Protein AF-A0A850DNS6-F1 (afdb_monomer)

Structure (mmCIF, N/CA/C/O backbone):
data_AF-A0A850DNS6-F1
#
_entry.id   AF-A0A850DNS6-F1
#
loop_
_atom_site.group_PDB
_atom_site.id
_atom_site.type_symbol
_atom_site.label_atom_id
_atom_site.label_alt_id
_atom_site.label_comp_id
_atom_site.label_asym_id
_atom_site.label_entity_id
_atom_site.label_seq_id
_atom_site.pdbx_PDB_ins_code
_atom_site.Cartn_x
_atom_site.Cartn_y
_atom_site.Cartn_z
_atom_site.occupancy
_atom_site.B_iso_or_equiv
_atom_site.auth_seq_id
_atom_site.auth_comp_id
_atom_site.auth_asym_id
_atom_site.auth_atom_id
_atom_site.pdbx_PDB_model_num
ATOM 1 N N . MET A 1 1 ? -0.201 -16.904 26.779 1.00 66.50 1 MET A N 1
ATOM 2 C CA . MET A 1 1 ? -1.315 -16.983 25.806 1.00 66.50 1 MET A CA 1
ATOM 3 C C . MET A 1 1 ? -0.740 -16.806 24.409 1.00 66.50 1 MET A C 1
ATOM 5 O O . MET A 1 1 ? 0.208 -16.043 24.279 1.00 66.50 1 MET A O 1
ATOM 9 N N . SER A 1 2 ? -1.244 -17.514 23.397 1.00 89.25 2 SER A N 1
ATOM 10 C CA . SER A 1 2 ? -0.848 -17.298 21.998 1.00 89.25 2 SER A CA 1
ATOM 11 C C . SER A 1 2 ? -1.710 -16.207 21.355 1.00 89.25 2 SER A C 1
ATOM 13 O O . SER A 1 2 ? -2.898 -16.102 21.653 1.00 89.25 2 SER A O 1
ATOM 15 N N . LEU A 1 3 ? -1.106 -15.417 20.462 1.00 93.69 3 LEU A N 1
ATOM 16 C CA . LEU A 1 3 ? -1.797 -14.405 19.650 1.00 93.69 3 LEU A CA 1
ATOM 17 C C . LEU A 1 3 ? -2.673 -15.035 18.550 1.00 93.69 3 LEU A C 1
ATOM 19 O O . LEU A 1 3 ? -3.691 -14.477 18.154 1.00 93.69 3 LEU A O 1
ATOM 23 N N . SER A 1 4 ? -2.266 -16.202 18.044 1.00 94.75 4 SER A N 1
ATOM 24 C CA . SER A 1 4 ? -2.931 -16.870 16.922 1.00 94.75 4 SER A CA 1
ATOM 25 C C . SER A 1 4 ? -4.398 -17.194 17.226 1.00 94.75 4 SER A C 1
ATOM 27 O O . SER A 1 4 ? -4.712 -17.701 18.305 1.00 94.75 4 SER A O 1
ATOM 29 N N . GLY A 1 5 ? -5.281 -16.902 16.264 1.00 93.94 5 GLY A N 1
ATOM 30 C CA . GLY A 1 5 ? -6.720 -17.168 16.349 1.00 93.94 5 GLY A CA 1
ATOM 31 C C . GLY A 1 5 ? -7.492 -16.270 17.320 1.00 93.94 5 GLY A C 1
ATOM 32 O O . GLY A 1 5 ? -8.622 -16.597 17.660 1.00 93.94 5 GLY A O 1
ATOM 33 N N . LYS A 1 6 ? -6.897 -15.175 17.816 1.00 95.62 6 LYS A N 1
ATOM 34 C CA . LYS A 1 6 ? -7.565 -14.257 18.758 1.00 95.62 6 LYS A CA 1
ATOM 35 C C . LYS A 1 6 ? -8.302 -13.098 18.092 1.00 95.62 6 LYS A C 1
ATOM 37 O O . LYS A 1 6 ? -9.290 -12.629 18.646 1.00 95.62 6 LYS A O 1
ATOM 42 N N . ALA A 1 7 ? -7.868 -12.692 16.905 1.00 97.50 7 ALA A N 1
ATOM 43 C CA . ALA A 1 7 ? -8.506 -11.654 16.105 1.00 97.50 7 ALA A CA 1
ATOM 44 C C . ALA A 1 7 ? -8.873 -12.196 14.720 1.00 97.50 7 ALA A C 1
ATOM 46 O O . ALA A 1 7 ? -8.229 -13.126 14.224 1.00 97.50 7 ALA A O 1
ATOM 47 N N . ALA A 1 8 ? -9.880 -11.593 14.100 1.00 98.06 8 ALA A N 1
ATOM 48 C CA . ALA A 1 8 ? -10.327 -11.881 12.745 1.00 98.06 8 ALA A CA 1
ATOM 49 C C . ALA A 1 8 ? -10.486 -10.578 11.954 1.00 98.06 8 ALA A C 1
ATOM 51 O O . ALA A 1 8 ? -10.864 -9.553 12.520 1.00 98.06 8 ALA A O 1
ATOM 52 N N . ILE A 1 9 ? -10.211 -10.634 10.647 1.00 98.62 9 ILE A N 1
ATOM 53 C CA . ILE A 1 9 ? -10.653 -9.596 9.709 1.00 98.62 9 ILE A CA 1
ATOM 54 C C . ILE A 1 9 ? -12.144 -9.831 9.478 1.00 98.62 9 ILE A C 1
ATOM 56 O O . ILE A 1 9 ? -12.521 -10.919 9.044 1.00 98.62 9 ILE A O 1
ATOM 60 N N . VAL A 1 10 ? -12.967 -8.834 9.784 1.00 98.38 10 VAL A N 1
ATOM 61 C CA . VAL A 1 10 ? -14.433 -8.910 9.672 1.00 98.38 10 VAL A CA 1
ATOM 62 C C . VAL A 1 10 ? -15.007 -8.012 8.588 1.00 98.38 10 VAL A C 1
ATOM 64 O O . VAL A 1 10 ? -16.172 -8.168 8.254 1.00 98.38 10 VAL A O 1
ATOM 67 N N . GLY A 1 11 ? -14.196 -7.122 8.013 1.00 98.69 11 GLY A N 1
ATOM 68 C CA . GLY A 1 11 ? -14.604 -6.329 6.862 1.00 98.69 11 GLY A CA 1
ATOM 69 C C . GLY A 1 11 ? -13.424 -5.857 6.030 1.00 98.69 11 GLY A C 1
ATOM 70 O O . GLY A 1 11 ? -12.335 -5.594 6.555 1.00 98.69 11 GLY A O 1
ATOM 71 N N . ILE A 1 12 ? -13.642 -5.751 4.724 1.00 98.88 12 ILE A N 1
ATOM 72 C CA . ILE A 1 12 ? -12.688 -5.214 3.758 1.00 98.88 12 ILE A CA 1
ATOM 73 C C . ILE A 1 12 ? -13.310 -4.041 3.006 1.00 98.88 12 ILE A C 1
ATOM 75 O O . ILE A 1 12 ? -14.462 -4.074 2.588 1.00 98.88 12 ILE A O 1
ATOM 79 N N . GLY A 1 13 ? -12.530 -2.987 2.808 1.00 98.81 13 GLY A N 1
ATOM 80 C CA . GLY A 1 13 ? -12.979 -1.790 2.114 1.00 98.81 13 GLY A CA 1
ATOM 81 C C . GLY A 1 13 ? -11.916 -1.288 1.162 1.00 98.81 13 GLY A C 1
ATOM 82 O O . GLY A 1 13 ? -10.739 -1.232 1.506 1.00 98.81 13 GLY A O 1
ATOM 83 N N . ALA A 1 14 ? -12.324 -0.908 -0.042 1.00 98.75 14 ALA A N 1
ATOM 84 C CA . ALA A 1 14 ? -11.453 -0.244 -0.998 1.00 98.75 14 ALA A CA 1
ATOM 85 C C . ALA A 1 14 ? -12.217 0.849 -1.749 1.00 98.75 14 ALA A C 1
ATOM 87 O O . ALA A 1 14 ? -13.431 0.746 -1.944 1.00 98.75 14 ALA A O 1
ATOM 88 N N . THR A 1 15 ? -11.509 1.891 -2.174 1.00 98.69 15 THR A N 1
ATOM 89 C CA . THR A 1 15 ? -11.978 2.763 -3.259 1.00 98.69 15 THR A CA 1
ATOM 90 C C . THR A 1 15 ? -11.680 2.101 -4.603 1.00 98.69 15 THR A C 1
ATOM 92 O O . THR A 1 15 ? -11.035 1.052 -4.670 1.00 98.69 15 THR A O 1
ATOM 95 N N . GLU A 1 16 ? -12.085 2.725 -5.705 1.00 98.00 16 GLU A N 1
ATOM 96 C CA . GLU A 1 16 ? -11.540 2.344 -7.000 1.00 98.00 16 GLU A CA 1
ATOM 97 C C . GLU A 1 16 ? -10.032 2.635 -7.073 1.00 98.00 16 GLU A C 1
ATOM 99 O O . GLU A 1 16 ? -9.540 3.595 -6.470 1.00 98.00 16 GLU A O 1
ATOM 104 N N . PHE A 1 17 ? -9.308 1.816 -7.838 1.00 98.12 17 PHE A N 1
ATOM 105 C CA . PHE A 1 17 ? -7.898 2.036 -8.151 1.00 98.12 17 PHE A CA 1
ATOM 106 C C . PHE A 1 17 ? -7.784 2.777 -9.479 1.00 98.12 17 PHE A C 1
ATOM 108 O O . PHE A 1 17 ? -8.094 2.239 -10.545 1.00 98.12 17 PHE A O 1
ATOM 115 N N . SER A 1 18 ? -7.356 4.033 -9.411 1.00 97.25 18 SER A N 1
ATOM 116 C CA . SER A 1 18 ? -7.390 4.961 -10.538 1.00 97.25 18 SER A CA 1
ATOM 117 C C . SER A 1 18 ? -6.013 5.558 -10.842 1.00 97.25 18 SER A C 1
ATOM 119 O O . SER A 1 18 ? -5.034 5.329 -10.133 1.00 97.25 18 SER A O 1
ATOM 121 N N . LYS A 1 19 ? -5.928 6.311 -11.944 1.00 96.88 19 LYS A N 1
ATOM 122 C CA . LYS A 1 19 ? -4.752 7.133 -12.284 1.00 96.88 19 LYS A CA 1
ATOM 123 C C . LYS A 1 19 ? -4.860 8.573 -11.781 1.00 96.88 19 LYS A C 1
ATOM 125 O O . LYS A 1 19 ? -3.859 9.282 -11.800 1.00 96.88 19 LYS A O 1
ATOM 130 N N . ASP A 1 20 ? -6.077 8.989 -11.463 1.00 97.62 20 ASP A N 1
ATOM 131 C CA . ASP A 1 20 ? -6.436 10.303 -10.953 1.00 97.62 20 ASP A CA 1
ATOM 132 C C . ASP A 1 20 ? -7.774 10.142 -10.235 1.00 97.62 20 ASP A C 1
ATOM 134 O O . ASP A 1 20 ? -8.809 9.936 -10.876 1.00 97.62 20 ASP A O 1
ATOM 138 N N . SER A 1 21 ? -7.738 10.147 -8.905 1.00 97.62 21 SER A N 1
ATOM 139 C CA . SER A 1 21 ? -8.941 9.932 -8.101 1.00 97.62 21 SER A CA 1
ATOM 140 C C . SER A 1 21 ? -9.866 11.149 -8.044 1.00 97.62 21 SER A C 1
ATOM 142 O O . SER A 1 21 ? -10.994 11.018 -7.557 1.00 97.62 21 SER A O 1
ATOM 144 N N . GLY A 1 22 ? -9.385 12.338 -8.440 1.00 98.00 22 GLY A N 1
ATOM 145 C CA . GLY A 1 22 ? -10.089 13.614 -8.285 1.00 98.00 22 GLY A CA 1
ATOM 146 C C . GLY A 1 22 ? -10.455 13.980 -6.837 1.00 98.00 22 GLY A C 1
ATOM 147 O O . GLY A 1 22 ? -11.257 14.890 -6.614 1.00 98.00 22 GLY A O 1
ATOM 148 N N . ARG A 1 23 ? -9.924 13.260 -5.840 1.00 97.62 23 ARG A N 1
ATOM 149 C CA . ARG A 1 23 ? -10.269 13.383 -4.415 1.00 97.62 23 ARG A CA 1
ATOM 150 C C . ARG A 1 23 ? -9.006 13.550 -3.577 1.00 97.62 23 ARG A C 1
ATOM 152 O O . ARG A 1 23 ? -7.912 13.180 -3.990 1.00 97.62 23 ARG A O 1
ATOM 159 N N . SER A 1 24 ? -9.154 14.112 -2.380 1.00 98.31 24 SER A N 1
ATOM 160 C CA . SER A 1 24 ? -8.053 14.158 -1.416 1.00 98.31 24 SER A CA 1
ATOM 161 C C . SER A 1 24 ? -7.740 12.762 -0.872 1.00 98.31 24 SER A C 1
ATOM 163 O O . SER A 1 24 ? -8.627 11.913 -0.769 1.00 98.31 24 SER A O 1
ATOM 165 N N . GLU A 1 25 ? -6.494 12.548 -0.447 1.00 98.56 25 GLU A N 1
ATOM 166 C CA . GLU A 1 25 ? -6.071 11.293 0.191 1.00 98.56 25 GLU A CA 1
ATOM 167 C C . GLU A 1 25 ? -6.905 10.993 1.450 1.00 98.56 25 GLU A C 1
ATOM 169 O O . GLU A 1 25 ? -7.298 9.848 1.663 1.00 98.56 25 GLU A O 1
ATOM 174 N N . LEU A 1 26 ? -7.290 12.027 2.214 1.00 98.75 26 LEU A N 1
ATOM 175 C CA . LEU A 1 26 ? -8.126 11.867 3.411 1.00 98.75 26 LEU A CA 1
ATOM 176 C C . LEU A 1 26 ? -9.520 11.358 3.057 1.00 98.75 26 LEU A C 1
ATOM 178 O O . LEU A 1 26 ? -10.068 10.510 3.759 1.00 98.75 26 LEU A O 1
ATOM 182 N N . ARG A 1 27 ? -10.085 11.846 1.950 1.00 98.56 27 ARG A N 1
ATOM 183 C CA . ARG A 1 27 ? -11.380 11.374 1.469 1.00 98.56 27 ARG A CA 1
ATOM 184 C C . ARG A 1 27 ? -11.295 9.917 1.016 1.00 98.56 27 ARG A C 1
ATOM 186 O O . ARG A 1 27 ? -12.187 9.146 1.347 1.00 98.56 27 ARG A O 1
ATOM 193 N N . LEU A 1 28 ? -10.221 9.527 0.329 1.00 98.88 28 LEU A N 1
ATOM 194 C CA . LEU A 1 28 ? -9.986 8.126 -0.038 1.00 98.88 28 LEU A CA 1
ATOM 195 C C . LEU A 1 28 ? -9.851 7.224 1.197 1.00 98.88 28 LEU A C 1
ATOM 197 O O . LEU A 1 28 ? -10.446 6.149 1.230 1.00 98.88 28 LEU A O 1
ATOM 201 N N . ALA A 1 29 ? -9.119 7.669 2.224 1.00 98.88 29 ALA A N 1
ATOM 202 C CA . ALA A 1 29 ? -8.992 6.944 3.488 1.00 98.88 29 ALA A CA 1
ATOM 203 C C . ALA A 1 29 ? -10.355 6.765 4.168 1.00 98.88 29 ALA A C 1
ATOM 205 O O . ALA A 1 29 ? -10.727 5.647 4.514 1.00 98.88 29 ALA A O 1
ATOM 206 N N . ALA A 1 30 ? -11.120 7.850 4.317 1.00 98.81 30 ALA A N 1
ATOM 207 C CA . ALA A 1 30 ? -12.433 7.817 4.949 1.00 98.81 30 ALA A CA 1
ATOM 208 C C . ALA A 1 30 ? -13.425 6.923 4.183 1.00 98.81 30 ALA A C 1
ATOM 210 O O . ALA A 1 30 ? -14.157 6.151 4.798 1.00 98.81 30 ALA A O 1
ATOM 211 N N . GLU A 1 31 ? -13.432 6.977 2.848 1.00 98.88 31 GLU A N 1
ATOM 212 C CA . GLU A 1 31 ? -14.274 6.111 2.014 1.00 98.88 31 GLU A CA 1
ATOM 213 C C . GLU A 1 31 ? -13.896 4.633 2.165 1.00 98.88 31 GLU A C 1
ATOM 215 O O . GLU A 1 31 ? -14.778 3.810 2.397 1.00 98.88 31 GLU A O 1
ATOM 220 N N . ALA A 1 32 ? -12.602 4.298 2.115 1.00 98.88 32 A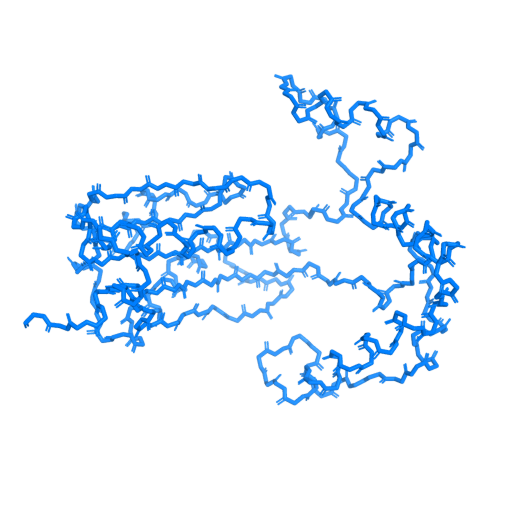LA A N 1
ATOM 221 C CA . ALA A 1 32 ? -12.143 2.923 2.294 1.00 98.88 32 ALA A CA 1
ATOM 222 C C . ALA A 1 32 ? -12.476 2.379 3.692 1.00 98.88 32 ALA A C 1
ATOM 224 O O . ALA A 1 32 ? -12.990 1.268 3.802 1.00 98.88 32 ALA A O 1
ATOM 225 N N . VAL A 1 33 ? -12.236 3.163 4.751 1.00 98.94 33 VAL A N 1
ATOM 226 C CA . VAL A 1 33 ? -12.597 2.779 6.125 1.00 98.94 33 VAL A CA 1
ATOM 227 C C . VAL A 1 33 ? -14.102 2.574 6.243 1.00 98.94 33 VAL A C 1
ATOM 229 O O . VAL A 1 33 ? -14.521 1.546 6.761 1.00 98.94 33 VAL A O 1
ATOM 232 N N . ARG A 1 34 ? -14.924 3.487 5.712 1.00 98.81 34 ARG A N 1
ATOM 233 C CA . ARG A 1 34 ? -16.382 3.321 5.721 1.00 98.81 34 ARG A CA 1
ATOM 234 C 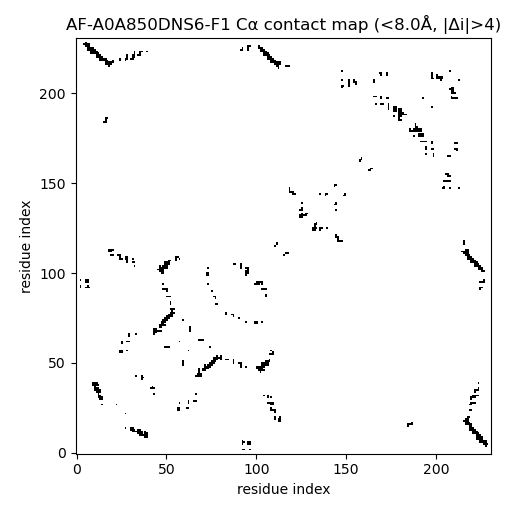C . ARG A 1 34 ? -16.815 2.046 4.995 1.00 98.81 34 ARG A C 1
ATOM 236 O O . ARG A 1 34 ? -17.603 1.305 5.558 1.00 98.81 34 ARG A O 1
ATOM 243 N N . HIS A 1 35 ? -16.260 1.745 3.819 1.00 98.88 35 HIS A N 1
ATOM 244 C CA . HIS A 1 35 ? -16.574 0.500 3.107 1.00 98.88 35 HIS A CA 1
ATOM 245 C C . HIS A 1 35 ? -16.206 -0.749 3.923 1.00 98.88 35 HIS A C 1
ATOM 247 O O . HIS A 1 35 ? -16.962 -1.712 3.916 1.00 98.88 35 HIS A O 1
ATOM 253 N N . ALA A 1 36 ? -15.085 -0.730 4.656 1.00 98.94 36 ALA A N 1
ATOM 254 C CA . ALA A 1 36 ? -14.702 -1.844 5.524 1.00 98.94 36 ALA A CA 1
ATOM 255 C C . ALA A 1 36 ? -15.657 -2.012 6.717 1.00 98.94 36 ALA A C 1
ATOM 257 O O . ALA A 1 36 ? -15.914 -3.136 7.138 1.00 98.94 36 ALA A O 1
ATOM 258 N N . LEU A 1 37 ? -16.187 -0.911 7.258 1.00 98.75 37 LEU A N 1
ATOM 259 C CA . LEU A 1 37 ? -17.203 -0.953 8.312 1.00 98.75 37 LEU A CA 1
ATOM 260 C C . LEU A 1 37 ? -18.547 -1.450 7.774 1.00 98.75 37 LEU A C 1
ATOM 262 O O . LEU A 1 37 ? -19.152 -2.318 8.395 1.00 98.75 37 LEU A O 1
ATOM 266 N N . ASP A 1 38 ? -18.966 -0.967 6.603 1.00 98.75 38 ASP A N 1
ATOM 267 C CA . ASP A 1 38 ? -20.196 -1.403 5.936 1.00 98.75 38 ASP A CA 1
ATOM 268 C C . ASP A 1 38 ? -20.156 -2.916 5.633 1.00 98.75 38 ASP A C 1
ATOM 270 O O . ASP A 1 38 ? -21.132 -3.618 5.893 1.00 98.75 38 ASP A O 1
ATOM 274 N N . ASP A 1 39 ? -19.018 -3.434 5.153 1.00 98.81 39 ASP A N 1
ATOM 275 C CA . ASP A 1 39 ? -18.793 -4.870 4.905 1.00 98.81 39 ASP A CA 1
ATOM 276 C C . ASP A 1 39 ? -18.849 -5.705 6.199 1.00 98.81 39 ASP A C 1
ATOM 278 O O . ASP A 1 39 ? -19.377 -6.816 6.207 1.00 98.81 39 ASP A O 1
ATOM 282 N N . ALA A 1 40 ? -18.383 -5.138 7.317 1.00 98.00 40 ALA A N 1
ATOM 283 C CA . ALA A 1 40 ? -18.449 -5.763 8.638 1.00 98.00 40 ALA A CA 1
ATOM 284 C C . ALA A 1 40 ? -19.814 -5.615 9.340 1.00 98.00 40 ALA A C 1
ATOM 286 O O . ALA A 1 40 ? -20.018 -6.208 10.400 1.00 98.00 40 ALA A O 1
ATOM 287 N N . GLY A 1 41 ? -20.736 -4.805 8.804 1.00 98.12 41 GLY A N 1
ATOM 288 C CA . GLY A 1 41 ? -21.972 -4.427 9.496 1.00 98.12 41 GLY A CA 1
ATOM 289 C C . GLY A 1 41 ? -21.741 -3.582 10.758 1.00 98.12 41 GLY A C 1
ATOM 290 O O . GLY A 1 41 ? -22.558 -3.623 11.678 1.00 98.12 41 GLY A O 1
ATOM 291 N N . LEU A 1 42 ? -20.628 -2.845 10.813 1.00 98.38 42 LEU A N 1
ATOM 292 C CA . LEU A 1 42 ? -20.229 -1.973 11.918 1.00 98.38 42 LEU A CA 1
ATOM 293 C C . LEU A 1 42 ? -20.445 -0.499 11.566 1.00 98.38 42 LEU A C 1
ATOM 295 O O . LEU A 1 42 ? -20.628 -0.114 10.412 1.00 98.38 42 LEU A O 1
ATOM 299 N N . THR A 1 43 ? -20.384 0.354 12.578 1.00 98.50 43 THR A N 1
ATOM 300 C CA . THR A 1 43 ? -20.477 1.807 12.452 1.00 98.50 43 THR A CA 1
ATOM 301 C C . THR A 1 43 ? -19.183 2.476 12.923 1.00 98.50 43 THR A C 1
ATOM 303 O O . THR A 1 43 ? -18.406 1.881 13.670 1.00 98.50 43 THR A O 1
ATOM 306 N N . PRO A 1 44 ? -18.931 3.750 12.562 1.00 98.56 44 PRO A N 1
ATOM 307 C CA . PRO A 1 44 ? -17.787 4.487 13.100 1.00 98.56 44 PRO A CA 1
ATOM 308 C C . PRO A 1 44 ? -17.766 4.585 14.633 1.00 98.56 44 PRO A C 1
ATOM 310 O O . PRO A 1 44 ? -16.702 4.788 15.207 1.00 98.56 44 PRO A O 1
ATOM 313 N N . ALA A 1 45 ? -18.918 4.448 15.299 1.00 98.50 45 ALA A N 1
ATOM 314 C CA . ALA A 1 45 ? -19.001 4.469 16.757 1.00 98.50 45 ALA A CA 1
ATOM 315 C C . ALA A 1 45 ? -18.437 3.200 17.414 1.00 98.50 45 ALA A C 1
ATOM 317 O O . ALA A 1 45 ? -18.086 3.249 18.589 1.00 98.50 45 ALA A O 1
ATOM 318 N N . ASP A 1 46 ? -18.341 2.097 16.667 1.00 98.44 46 ASP A N 1
ATOM 319 C CA . ASP A 1 46 ? -17.791 0.833 17.161 1.00 98.44 46 ASP A CA 1
ATOM 320 C C . ASP A 1 46 ? -16.257 0.829 17.142 1.00 98.44 46 ASP A C 1
ATOM 322 O O . ASP A 1 46 ? -15.638 0.075 17.883 1.00 98.44 46 ASP A O 1
ATOM 326 N N . VAL A 1 47 ? -15.636 1.670 16.306 1.00 98.81 47 VAL A N 1
ATOM 327 C CA . VAL A 1 47 ? -14.179 1.728 16.135 1.00 98.81 47 VAL A CA 1
ATOM 328 C C . VAL A 1 47 ? -13.523 2.408 17.329 1.00 98.81 47 VAL A C 1
ATOM 330 O O . VAL A 1 47 ? -13.814 3.561 17.630 1.00 98.81 47 VAL A O 1
ATOM 333 N N . ASP A 1 48 ? -12.555 1.733 17.938 1.00 98.75 48 ASP A N 1
ATOM 334 C CA . ASP A 1 48 ? -11.730 2.277 19.017 1.00 98.75 48 ASP A CA 1
ATOM 335 C C . ASP A 1 48 ? -10.222 2.087 18.776 1.00 98.75 48 ASP A C 1
ATOM 337 O O . ASP A 1 48 ? -9.398 2.436 19.629 1.00 98.75 48 ASP A O 1
ATOM 341 N N . GLY A 1 49 ? -9.828 1.613 17.589 1.00 98.88 49 GLY A N 1
ATOM 342 C CA . GLY A 1 49 ? -8.434 1.569 17.168 1.00 98.88 49 GLY A CA 1
ATOM 343 C C . GLY A 1 49 ? -8.194 1.876 15.690 1.00 98.88 49 GLY A C 1
ATOM 344 O O . GLY A 1 49 ? -8.952 1.455 14.819 1.00 98.88 49 GLY A O 1
ATOM 345 N N . LEU A 1 50 ? -7.086 2.559 15.386 1.00 98.94 50 LEU A N 1
ATOM 346 C CA . LEU A 1 50 ? -6.642 2.839 14.015 1.00 98.94 50 LEU A CA 1
ATOM 347 C C . LEU A 1 50 ? -5.163 2.498 13.806 1.00 98.94 50 LEU A C 1
ATOM 349 O O . LEU A 1 50 ? -4.311 2.840 14.620 1.00 98.94 50 LEU A O 1
ATOM 353 N N . VAL A 1 51 ? -4.829 1.854 12.691 1.00 98.81 51 VAL A N 1
ATOM 354 C CA . VAL A 1 51 ? -3.438 1.535 12.338 1.00 98.81 51 VAL A CA 1
ATOM 355 C C . VAL A 1 51 ? -3.149 1.950 10.909 1.00 98.81 51 VAL A C 1
ATOM 357 O O . VAL A 1 51 ? -3.917 1.653 9.997 1.00 98.81 51 VAL A O 1
ATOM 360 N N . THR A 1 52 ? -2.015 2.605 10.687 1.00 98.81 52 THR A N 1
ATOM 361 C CA . THR A 1 52 ? -1.596 2.973 9.332 1.00 98.81 52 THR A CA 1
ATOM 362 C C . THR A 1 52 ? -0.074 2.946 9.167 1.00 98.81 52 THR A C 1
ATOM 364 O O . THR A 1 52 ? 0.663 2.356 9.958 1.00 98.81 52 THR A O 1
ATOM 367 N N . PHE A 1 53 ? 0.419 3.520 8.079 1.00 98.44 53 PHE A N 1
ATOM 368 C CA . PHE A 1 53 ? 1.815 3.523 7.679 1.00 98.44 53 PHE A CA 1
ATOM 369 C C . PHE A 1 53 ? 2.438 4.852 8.105 1.00 98.44 53 PHE A C 1
ATOM 371 O O . PHE A 1 53 ? 1.782 5.890 8.072 1.00 98.44 53 PHE A O 1
ATOM 378 N N . THR A 1 54 ? 3.728 4.879 8.440 1.00 96.31 54 THR A N 1
ATOM 379 C CA . THR A 1 54 ? 4.430 6.158 8.693 1.00 96.31 54 THR A CA 1
ATOM 380 C C . THR A 1 54 ? 4.451 7.071 7.464 1.00 96.31 54 THR A C 1
ATOM 382 O O . THR A 1 54 ? 4.540 8.285 7.6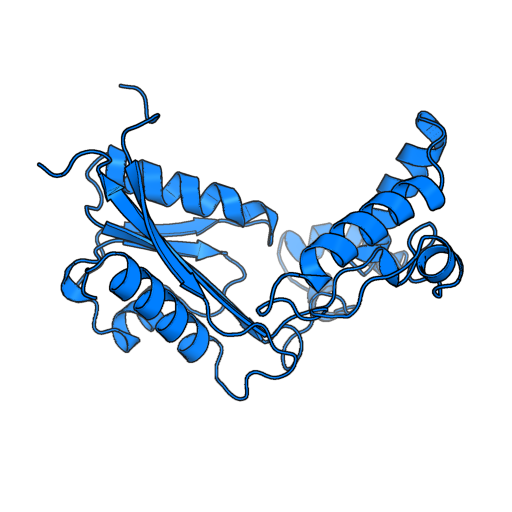14 1.00 96.31 54 THR A O 1
ATOM 385 N N . MET A 1 55 ? 4.357 6.488 6.263 1.00 93.69 55 MET A N 1
ATOM 386 C CA . MET A 1 55 ? 4.276 7.192 4.979 1.00 93.69 55 MET A CA 1
ATOM 387 C C . MET A 1 55 ? 2.841 7.569 4.572 1.00 93.69 55 MET A C 1
ATOM 389 O O . MET A 1 55 ? 2.649 8.110 3.484 1.00 93.69 55 MET A O 1
ATOM 393 N N . ASP A 1 56 ? 1.832 7.262 5.393 1.00 96.94 56 ASP A N 1
ATOM 394 C CA . ASP A 1 56 ? 0.470 7.746 5.173 1.00 96.94 56 ASP A CA 1
ATOM 395 C C . ASP A 1 56 ? 0.345 9.202 5.652 1.00 96.94 56 ASP A C 1
ATOM 397 O O . ASP A 1 56 ? 0.811 9.570 6.734 1.00 96.94 56 ASP A O 1
ATOM 401 N N . THR A 1 57 ? -0.258 10.048 4.822 1.00 96.19 57 THR A N 1
ATOM 402 C CA . THR A 1 57 ? -0.494 11.477 5.086 1.00 96.19 57 THR A CA 1
ATOM 403 C C . THR A 1 57 ? -1.795 11.714 5.862 1.00 96.19 57 THR A C 1
ATOM 405 O O . THR A 1 57 ? -2.034 12.816 6.360 1.00 96.19 57 THR A O 1
ATOM 408 N N . ASN A 1 58 ? -2.623 10.681 6.014 1.00 97.94 58 ASN A N 1
ATOM 409 C CA . ASN A 1 58 ? -3.919 10.715 6.672 1.00 97.94 58 ASN A CA 1
ATOM 410 C C . ASN A 1 58 ? -3.753 10.219 8.103 1.00 97.94 58 ASN A C 1
ATOM 412 O O . ASN A 1 58 ? -3.871 9.030 8.394 1.00 97.94 58 ASN A O 1
ATOM 416 N N . ALA A 1 59 ? -3.452 11.144 9.011 1.00 98.19 59 ALA A N 1
ATOM 417 C CA . ALA A 1 59 ? -3.315 10.815 10.423 1.00 98.19 59 ALA A CA 1
ATOM 418 C C . ALA A 1 59 ? -4.599 10.191 10.996 1.00 98.19 59 ALA A C 1
ATOM 420 O O . ALA A 1 59 ? -5.706 10.571 10.617 1.00 98.19 59 ALA A O 1
ATOM 421 N N . GLU A 1 60 ? -4.445 9.307 11.978 1.00 98.69 60 GLU A N 1
ATOM 422 C CA . GLU A 1 60 ? -5.528 8.575 12.639 1.00 98.69 60 GLU A CA 1
ATOM 423 C C . GLU A 1 60 ? -6.588 9.545 13.170 1.00 98.69 60 GLU A C 1
ATOM 425 O O . GLU A 1 60 ? -7.777 9.368 12.933 1.00 98.69 60 GLU A O 1
ATOM 430 N N . ILE A 1 61 ? -6.156 10.648 13.792 1.00 98.31 61 ILE A N 1
ATOM 431 C CA . ILE A 1 61 ? -7.059 11.689 14.300 1.00 98.31 61 ILE A CA 1
ATOM 432 C C . ILE A 1 61 ? -7.837 12.421 13.194 1.00 98.31 61 ILE A C 1
ATOM 434 O O . ILE A 1 61 ? -8.948 12.893 13.436 1.00 98.31 61 ILE A O 1
ATOM 438 N N . ALA A 1 62 ? -7.276 12.541 11.987 1.00 98.62 62 ALA A N 1
ATOM 439 C CA . ALA A 1 62 ? -7.956 13.166 10.857 1.00 98.62 62 ALA A CA 1
ATOM 440 C C . ALA A 1 62 ? -9.037 12.234 10.297 1.00 98.62 62 ALA A C 1
ATOM 442 O O . ALA A 1 62 ? -10.166 12.674 10.093 1.00 98.62 62 ALA A O 1
ATOM 443 N N . VAL A 1 63 ? -8.717 10.945 10.136 1.00 98.81 63 VAL A N 1
ATOM 444 C CA . VAL A 1 63 ? -9.680 9.913 9.720 1.00 98.81 63 VAL A CA 1
ATOM 445 C C . VAL A 1 63 ? -10.796 9.763 10.756 1.00 98.81 63 VAL A C 1
ATOM 447 O O . VAL A 1 63 ? -11.972 9.779 10.398 1.00 98.81 63 VAL A O 1
ATOM 450 N N . ALA A 1 64 ? -10.447 9.708 12.044 1.00 98.75 64 ALA A N 1
ATOM 451 C CA . ALA A 1 64 ? -11.411 9.641 13.137 1.00 98.75 64 ALA A CA 1
ATOM 452 C C . ALA A 1 64 ? -12.371 10.834 13.139 1.00 98.75 64 ALA A C 1
ATOM 454 O O . ALA A 1 64 ? -13.583 10.653 13.234 1.00 98.75 64 ALA A O 1
ATOM 455 N N . ARG A 1 65 ? -11.853 12.055 12.960 1.00 98.50 65 ARG A N 1
ATOM 456 C CA . ARG A 1 65 ? -12.682 13.265 12.881 1.00 98.50 65 ARG A CA 1
ATOM 457 C C . ARG A 1 65 ? -13.616 13.254 11.675 1.00 98.50 65 ARG A C 1
ATOM 459 O O . ARG A 1 65 ? -14.781 13.612 11.825 1.00 98.50 65 ARG A O 1
ATOM 466 N N . GLU A 1 66 ? -13.114 12.855 10.509 1.00 98.56 66 GLU A N 1
ATOM 467 C CA . GLU A 1 66 ? -13.896 12.810 9.270 1.00 98.56 66 GLU A CA 1
ATOM 468 C C . GLU A 1 66 ? -15.065 11.818 9.377 1.00 98.56 66 GLU A C 1
ATOM 470 O O . GLU A 1 66 ? -16.188 12.124 8.982 1.00 98.56 66 GLU A O 1
ATOM 475 N N . LEU A 1 67 ? -14.825 10.654 9.988 1.00 98.50 67 LEU A N 1
ATOM 476 C CA . LEU A 1 67 ? -15.826 9.597 10.163 1.00 98.50 67 LEU A CA 1
ATOM 477 C C . LEU A 1 67 ? -16.663 9.729 11.437 1.00 98.50 67 LEU A C 1
ATOM 479 O O . LEU A 1 67 ? -17.612 8.969 11.619 1.00 98.50 67 LEU A O 1
ATOM 483 N N . ARG A 1 68 ? -16.343 10.702 12.298 1.00 98.44 68 ARG A N 1
ATOM 484 C CA . ARG A 1 68 ? -16.954 10.895 13.623 1.00 98.44 68 ARG A CA 1
ATOM 485 C C . ARG A 1 68 ? -16.779 9.683 14.546 1.00 98.44 68 ARG A C 1
ATOM 487 O O . ARG A 1 68 ? -17.679 9.364 15.319 1.00 98.44 68 ARG A O 1
ATOM 494 N N . ILE A 1 69 ? -15.615 9.040 14.475 1.00 98.69 69 ILE A N 1
ATOM 495 C CA . ILE A 1 69 ? -15.186 8.054 15.471 1.00 98.69 69 ILE A CA 1
ATOM 496 C C . ILE A 1 69 ? -15.031 8.799 16.811 1.00 98.69 69 ILE A C 1
ATOM 498 O O . ILE A 1 69 ? -14.310 9.803 16.850 1.00 98.69 69 ILE A O 1
ATOM 502 N N . PRO A 1 70 ? -15.730 8.383 17.882 1.00 97.62 70 PRO A N 1
ATOM 503 C CA . PRO A 1 70 ? -15.847 9.177 19.104 1.00 97.62 70 PRO A CA 1
ATOM 504 C C . PRO A 1 70 ? -14.539 9.246 19.900 1.00 97.62 70 PRO A C 1
ATOM 506 O O . PRO A 1 70 ? -14.172 10.317 20.383 1.00 97.62 70 PRO A O 1
ATOM 509 N N . GLU A 1 71 ? -13.834 8.122 20.025 1.00 97.38 71 GLU A N 1
ATOM 510 C CA . GLU A 1 71 ? -12.614 7.989 20.819 1.00 97.38 71 GLU A CA 1
ATOM 511 C C . GLU A 1 71 ? -11.742 6.853 20.268 1.00 97.38 71 GLU A C 1
ATOM 513 O O . GLU A 1 71 ? -12.256 5.861 19.762 1.00 97.38 71 GLU A O 1
ATOM 518 N N . LEU A 1 72 ? -10.417 6.991 20.379 1.00 98.56 72 LEU A N 1
ATOM 519 C CA . LEU A 1 72 ? -9.461 5.930 20.057 1.00 98.56 72 LEU A CA 1
ATOM 520 C C . LEU A 1 72 ? -8.730 5.496 21.328 1.00 98.56 72 LEU A C 1
ATOM 522 O O . LEU A 1 72 ? -8.057 6.308 21.963 1.00 98.56 72 LEU A O 1
ATOM 526 N N . LYS A 1 73 ? -8.794 4.203 21.645 1.00 98.56 73 LYS A N 1
ATOM 527 C CA . LYS A 1 73 ? -7.968 3.546 22.668 1.00 98.56 73 LYS A CA 1
ATOM 528 C C . LYS A 1 73 ? -6.620 3.089 22.103 1.00 98.56 73 LYS A C 1
ATOM 530 O O . LYS A 1 73 ? -5.643 2.987 22.843 1.00 98.56 73 LYS A O 1
ATOM 535 N N . PHE A 1 74 ? -6.548 2.838 20.791 1.00 98.81 74 PHE A N 1
ATOM 536 C CA . PHE A 1 74 ? -5.329 2.406 20.107 1.00 98.81 74 PHE A CA 1
ATOM 537 C C . PHE A 1 74 ? -5.055 3.206 18.832 1.00 98.81 74 PHE A C 1
ATOM 539 O O . PHE A 1 74 ? -5.922 3.386 17.981 1.00 98.81 74 PHE A O 1
ATOM 546 N N . PHE A 1 75 ? -3.812 3.643 18.656 1.00 98.69 75 PHE A N 1
ATOM 547 C CA . PHE A 1 75 ? -3.333 4.170 17.384 1.00 98.69 75 PHE A CA 1
ATOM 548 C C . PHE A 1 75 ? -1.850 3.865 17.207 1.00 98.69 75 PHE A C 1
ATOM 550 O O . PHE A 1 75 ? -1.057 4.031 18.135 1.00 98.69 75 PHE A O 1
ATOM 557 N N . SER A 1 76 ? -1.460 3.384 16.028 1.00 98.50 76 SER A N 1
ATOM 558 C CA . SER A 1 76 ? -0.059 3.061 15.748 1.00 98.50 76 SER A CA 1
ATOM 559 C C . SER A 1 76 ? 0.288 3.188 14.270 1.00 98.50 76 SER A C 1
ATOM 561 O O . SER A 1 76 ? -0.566 3.070 13.388 1.00 98.50 76 SER A O 1
ATOM 563 N N . ARG A 1 77 ? 1.583 3.395 14.000 1.00 98.50 77 ARG A N 1
ATOM 564 C CA . ARG A 1 77 ? 2.125 3.416 12.641 1.00 98.50 77 ARG A CA 1
ATOM 565 C C . ARG A 1 77 ? 3.331 2.523 12.492 1.00 98.50 77 ARG A C 1
ATOM 567 O O . ARG A 1 77 ? 4.182 2.477 13.377 1.00 98.50 77 ARG A O 1
ATOM 574 N N . ILE A 1 78 ? 3.430 1.877 11.333 1.00 97.69 78 ILE A N 1
ATOM 575 C CA . ILE A 1 78 ? 4.564 1.020 10.987 1.00 97.69 78 ILE A CA 1
ATOM 576 C C . ILE A 1 78 ? 5.321 1.585 9.784 1.00 97.69 78 ILE A C 1
ATOM 578 O O . ILE A 1 78 ? 4.727 2.116 8.844 1.00 97.69 78 ILE A O 1
ATOM 582 N N . ASN A 1 79 ? 6.652 1.524 9.863 1.00 93.69 79 ASN A N 1
ATOM 583 C CA . ASN A 1 79 ? 7.569 2.076 8.868 1.00 93.69 79 ASN A CA 1
ATOM 584 C C . ASN A 1 79 ? 7.947 1.056 7.776 1.00 93.69 79 ASN A C 1
ATOM 586 O O . ASN A 1 79 ? 7.537 -0.098 7.842 1.00 93.69 79 ASN A O 1
ATOM 590 N N . TYR A 1 80 ? 8.776 1.482 6.817 1.00 91.94 80 TYR A N 1
ATOM 591 C CA . TYR A 1 80 ? 9.287 0.712 5.669 1.00 91.94 80 TYR A CA 1
ATOM 592 C C . TYR A 1 80 ? 8.320 0.562 4.483 1.00 91.94 80 TYR A C 1
ATOM 594 O O . TYR A 1 80 ? 8.331 -0.451 3.780 1.00 91.94 80 TYR A O 1
ATOM 602 N N . GLY A 1 81 ? 7.509 1.592 4.214 1.00 92.56 81 GLY A N 1
ATOM 603 C CA . GLY A 1 81 ? 6.668 1.658 3.013 1.00 92.56 81 GLY A CA 1
ATOM 604 C C . GLY A 1 81 ? 5.766 0.432 2.875 1.00 92.56 81 GLY A C 1
ATOM 605 O O . GLY A 1 81 ? 5.103 0.046 3.832 1.00 92.56 81 GLY A O 1
ATOM 606 N N . GLY A 1 82 ? 5.764 -0.217 1.708 1.00 93.62 82 GLY A N 1
ATOM 607 C CA . GLY A 1 82 ? 4.964 -1.428 1.470 1.00 93.62 82 GLY A CA 1
ATOM 608 C C . GLY A 1 82 ? 5.242 -2.584 2.444 1.00 93.62 82 GLY A C 1
ATOM 609 O O . GLY A 1 82 ? 4.343 -3.380 2.706 1.00 93.62 82 GLY A O 1
ATOM 610 N N . GLY A 1 83 ? 6.435 -2.643 3.052 1.00 94.75 83 GLY A N 1
ATOM 611 C CA . GLY A 1 83 ? 6.777 -3.646 4.067 1.00 94.75 83 GLY A CA 1
ATOM 612 C C . GLY A 1 83 ? 5.918 -3.563 5.335 1.00 94.75 83 GLY A C 1
ATOM 613 O O . GLY A 1 83 ? 5.751 -4.562 6.031 1.00 94.75 83 GLY A O 1
ATOM 614 N N . ALA A 1 84 ? 5.308 -2.406 5.608 1.00 97.38 84 ALA A N 1
ATOM 615 C CA . ALA A 1 84 ? 4.416 -2.221 6.747 1.00 97.38 84 ALA A CA 1
ATOM 616 C C . ALA A 1 84 ? 3.060 -2.929 6.593 1.00 97.38 84 ALA A C 1
ATOM 618 O O . ALA A 1 84 ? 2.386 -3.131 7.601 1.00 97.38 84 ALA A O 1
ATOM 619 N N . ALA A 1 85 ? 2.647 -3.337 5.386 1.00 97.81 85 ALA A N 1
ATOM 620 C CA . ALA A 1 85 ? 1.289 -3.831 5.136 1.00 97.81 85 ALA A CA 1
ATOM 621 C C . ALA A 1 85 ? 0.884 -4.980 6.072 1.00 97.81 85 ALA A C 1
ATOM 623 O O . ALA A 1 85 ? -0.074 -4.850 6.833 1.00 97.81 85 ALA A O 1
ATOM 624 N N . ALA 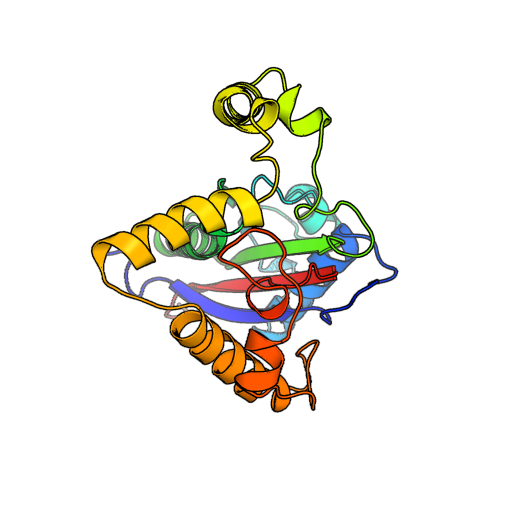A 1 86 ? 1.661 -6.064 6.111 1.00 97.88 86 ALA A N 1
ATOM 625 C CA . ALA A 1 86 ? 1.393 -7.187 7.013 1.00 97.88 86 ALA A CA 1
ATOM 626 C C . ALA A 1 86 ? 1.577 -6.821 8.498 1.00 97.88 86 ALA A C 1
ATOM 628 O O . ALA A 1 86 ? 0.911 -7.375 9.371 1.00 97.88 86 ALA A O 1
ATOM 629 N N . ALA A 1 87 ? 2.455 -5.866 8.805 1.00 97.88 87 ALA A N 1
ATOM 630 C CA . ALA A 1 87 ? 2.672 -5.419 10.175 1.00 97.88 87 ALA A CA 1
ATOM 631 C C . ALA A 1 87 ? 1.498 -4.583 10.713 1.00 97.88 87 ALA A C 1
ATOM 633 O O . ALA A 1 87 ? 1.202 -4.667 11.901 1.00 97.88 87 ALA A O 1
ATOM 634 N N . THR A 1 88 ? 0.775 -3.837 9.868 1.00 98.62 88 THR A N 1
ATOM 635 C CA . THR A 1 88 ? -0.460 -3.155 10.301 1.00 98.62 88 THR A CA 1
ATOM 636 C C . THR A 1 88 ? -1.548 -4.152 10.714 1.00 98.62 88 THR A C 1
ATOM 638 O O . THR A 1 88 ? -2.174 -3.976 11.757 1.00 98.62 88 THR A O 1
ATOM 641 N N . VAL A 1 89 ? -1.683 -5.261 9.975 1.00 98.44 89 VAL A N 1
ATOM 642 C CA . VAL A 1 89 ? -2.544 -6.404 10.333 1.00 98.44 89 VAL A CA 1
ATOM 643 C C . VAL A 1 89 ? -2.114 -7.001 11.677 1.00 98.44 89 VAL A C 1
ATOM 645 O O . VAL A 1 89 ? -2.948 -7.257 12.542 1.00 98.44 89 VAL A O 1
ATOM 648 N N . GLN A 1 90 ? -0.805 -7.185 11.885 1.00 98.19 90 GLN A N 1
ATOM 649 C CA . GLN A 1 90 ? -0.261 -7.691 13.147 1.00 98.19 90 GLN A CA 1
ATOM 650 C C . GLN A 1 90 ? -0.578 -6.762 14.330 1.00 98.19 90 GLN A C 1
ATOM 652 O O . GLN A 1 90 ? -0.993 -7.248 15.380 1.00 98.19 90 GLN A O 1
ATOM 657 N N . GLN A 1 91 ? -0.400 -5.446 14.181 1.00 98.50 91 GLN A N 1
ATOM 658 C CA . GLN A 1 91 ? -0.716 -4.464 15.227 1.00 98.50 91 GLN A CA 1
ATOM 659 C C . GLN A 1 91 ? -2.201 -4.474 15.583 1.00 98.50 91 GLN A C 1
ATOM 661 O O . GLN A 1 91 ? -2.537 -4.532 16.764 1.00 98.50 91 GLN A O 1
ATOM 666 N N . ALA A 1 92 ? -3.080 -4.488 14.576 1.00 98.56 92 ALA A N 1
ATOM 667 C CA . ALA A 1 92 ? -4.519 -4.573 14.796 1.00 98.56 92 ALA A CA 1
ATOM 668 C C . ALA A 1 92 ? -4.898 -5.859 15.545 1.00 98.56 92 ALA A C 1
ATOM 670 O O . ALA A 1 92 ? -5.589 -5.809 16.561 1.00 98.56 92 ALA A O 1
ATOM 671 N N . ALA A 1 93 ? -4.356 -7.004 15.119 1.00 98.25 93 ALA A N 1
ATOM 672 C CA . ALA A 1 93 ? -4.587 -8.279 15.789 1.00 98.25 93 ALA A CA 1
ATOM 673 C C . ALA A 1 93 ? -4.069 -8.297 17.237 1.00 98.25 93 ALA A C 1
ATOM 675 O O . ALA A 1 93 ? -4.721 -8.872 18.105 1.00 98.25 93 ALA A O 1
ATOM 676 N N . MET A 1 94 ? -2.916 -7.679 17.519 1.00 98.25 94 MET A N 1
ATOM 677 C CA . MET A 1 94 ? -2.377 -7.581 18.881 1.00 98.25 94 MET A CA 1
ATOM 678 C C . MET A 1 94 ? -3.241 -6.700 19.779 1.00 98.25 94 MET A C 1
ATOM 680 O O . MET A 1 94 ? -3.517 -7.099 20.910 1.00 98.25 94 MET A O 1
ATOM 684 N N . ALA A 1 95 ? -3.687 -5.542 19.292 1.00 98.44 95 ALA A N 1
ATOM 685 C CA . ALA A 1 95 ? -4.547 -4.642 20.054 1.00 98.44 95 ALA A CA 1
ATOM 686 C C . ALA A 1 95 ? -5.876 -5.316 20.435 1.00 98.44 95 ALA A C 1
ATOM 688 O O . ALA A 1 95 ? -6.249 -5.291 21.608 1.00 98.44 95 ALA A O 1
ATOM 689 N N . VAL A 1 96 ? -6.498 -6.023 19.484 1.00 98.25 96 VAL A N 1
ATOM 690 C CA . VAL A 1 96 ? -7.697 -6.841 19.730 1.00 98.25 96 VAL A CA 1
ATOM 691 C C . VAL A 1 96 ? -7.412 -7.969 20.719 1.00 98.25 96 VAL A C 1
ATOM 693 O O . VAL A 1 96 ? -8.086 -8.115 21.734 1.00 98.25 96 VAL A O 1
ATOM 696 N N . ALA A 1 97 ? -6.378 -8.773 20.470 1.00 97.12 97 ALA A N 1
ATOM 697 C CA . ALA A 1 97 ? -6.093 -9.956 21.283 1.00 97.12 97 ALA A CA 1
ATOM 698 C C . ALA A 1 97 ? -5.703 -9.640 22.734 1.00 97.12 97 ALA A C 1
ATOM 700 O O . ALA A 1 97 ? -5.794 -10.516 23.597 1.00 97.12 97 ALA A O 1
ATOM 701 N N . THR A 1 98 ? -5.222 -8.424 22.993 1.00 96.81 98 THR A N 1
ATOM 702 C CA . THR A 1 98 ? -4.822 -7.962 24.328 1.00 96.81 98 THR A CA 1
ATOM 703 C C . THR A 1 98 ? -5.900 -7.138 25.031 1.00 96.81 98 THR A C 1
ATOM 705 O O . THR A 1 98 ? -5.698 -6.770 26.186 1.00 96.81 98 THR A O 1
ATOM 708 N N . GLY A 1 99 ? -7.040 -6.883 24.377 1.00 96.50 99 GLY A N 1
ATOM 709 C CA . GLY A 1 99 ? -8.140 -6.090 24.931 1.00 96.50 99 GLY A CA 1
ATOM 710 C C . GLY A 1 99 ? -7.839 -4.592 25.034 1.00 96.50 99 GLY A C 1
ATOM 711 O O . GLY A 1 99 ? -8.501 -3.889 25.789 1.00 96.50 99 GLY A O 1
ATOM 712 N N . VAL A 1 100 ? -6.823 -4.098 24.316 1.00 98.12 100 VAL A N 1
ATOM 713 C CA . VAL A 1 100 ? -6.523 -2.657 24.241 1.00 98.12 100 VAL A CA 1
ATOM 714 C C . VAL A 1 100 ? -7.581 -1.933 23.403 1.00 98.12 100 VAL A C 1
ATOM 716 O O . VAL A 1 100 ? -7.913 -0.787 23.698 1.00 98.12 100 VAL A O 1
ATOM 719 N N . ALA A 1 101 ? -8.107 -2.602 22.376 1.00 98.44 101 ALA A N 1
ATOM 720 C CA . ALA A 1 101 ? -9.165 -2.117 21.497 1.00 98.44 101 ALA A CA 1
ATOM 721 C C . ALA A 1 101 ? -10.085 -3.284 21.108 1.00 98.44 101 ALA A C 1
ATOM 723 O O . ALA A 1 101 ? -9.609 -4.409 20.961 1.00 98.44 101 ALA A O 1
ATOM 724 N N . ASP A 1 102 ? -11.373 -3.017 20.934 1.00 98.12 102 ASP A N 1
ATOM 725 C CA . ASP A 1 102 ? -12.390 -4.008 20.569 1.00 98.12 102 ASP A CA 1
ATOM 726 C C . ASP A 1 102 ? -12.570 -4.099 19.040 1.00 98.12 102 ASP A C 1
ATOM 728 O O . ASP A 1 102 ? -12.750 -5.192 18.484 1.00 98.12 102 ASP A O 1
ATOM 732 N N . VAL A 1 103 ? -12.462 -2.957 18.349 1.00 98.75 103 VAL A N 1
ATOM 733 C CA . VAL A 1 103 ? -12.557 -2.844 16.889 1.00 98.75 103 VAL A CA 1
ATOM 734 C C . VAL A 1 103 ? -11.445 -1.946 16.364 1.00 98.75 103 VAL A C 1
ATOM 736 O O . VAL A 1 103 ? -11.410 -0.735 16.592 1.00 98.75 103 VAL A O 1
ATOM 739 N N . VAL A 1 104 ? -10.554 -2.540 15.575 1.00 98.88 104 VAL A N 1
ATOM 740 C CA . VAL A 1 104 ? -9.415 -1.833 14.983 1.00 98.88 104 VAL A CA 1
ATOM 741 C C . VAL A 1 104 ? -9.559 -1.790 13.472 1.00 98.88 104 VAL A C 1
ATOM 743 O O . VAL A 1 104 ? -9.862 -2.809 12.859 1.00 98.88 104 VAL A O 1
ATOM 746 N N . VAL A 1 105 ? -9.281 -0.645 12.847 1.00 98.88 105 VAL A N 1
ATOM 747 C CA . VAL A 1 105 ? -9.181 -0.544 11.385 1.00 98.88 105 VAL A CA 1
ATOM 748 C C . VAL A 1 105 ? -7.745 -0.249 10.966 1.00 98.88 105 VAL A C 1
ATOM 750 O O . VAL A 1 105 ? -7.161 0.758 11.366 1.00 98.88 105 VAL A O 1
ATOM 753 N N . ALA A 1 106 ? -7.176 -1.116 10.127 1.00 98.88 106 ALA A N 1
ATOM 754 C CA . ALA A 1 106 ? -5.924 -0.840 9.431 1.00 98.88 106 ALA A CA 1
ATOM 755 C C . ALA A 1 106 ? -6.225 -0.214 8.067 1.00 98.88 106 ALA A C 1
ATOM 757 O O . ALA A 1 106 ? -7.027 -0.773 7.324 1.00 98.88 106 ALA A O 1
ATOM 758 N N . TYR A 1 107 ? -5.596 0.908 7.713 1.00 98.88 107 TYR A N 1
ATOM 759 C CA . TYR A 1 107 ? -5.851 1.579 6.434 1.00 98.88 107 TYR A CA 1
ATOM 760 C C . TYR A 1 107 ? -4.590 2.140 5.773 1.00 98.88 107 TYR A C 1
ATOM 762 O O . TYR A 1 107 ? -3.588 2.442 6.427 1.00 98.88 107 TYR A O 1
ATOM 770 N N . ARG A 1 108 ? -4.673 2.323 4.454 1.00 98.69 108 ARG A N 1
ATOM 771 C CA . ARG A 1 108 ? -3.720 3.087 3.645 1.00 98.69 108 ARG A CA 1
ATOM 772 C C . ARG A 1 108 ? -4.470 3.780 2.511 1.00 98.69 108 ARG A C 1
ATOM 774 O O . ARG A 1 108 ? -5.212 3.111 1.795 1.00 98.69 108 ARG A O 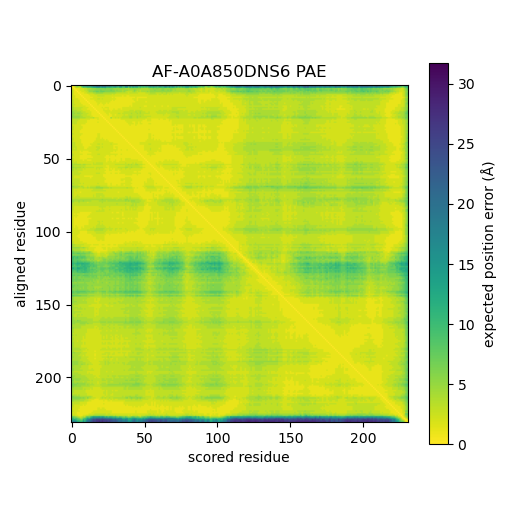1
ATOM 781 N N . ALA A 1 109 ? -4.247 5.077 2.304 1.00 98.56 109 ALA A N 1
ATOM 782 C CA . ALA A 1 109 ? -4.776 5.782 1.133 1.00 98.56 109 ALA A CA 1
ATOM 783 C C . ALA A 1 109 ? -3.855 6.896 0.635 1.00 98.56 109 ALA A C 1
ATOM 785 O O . ALA A 1 109 ? -3.225 7.599 1.425 1.00 98.56 109 ALA A O 1
ATOM 786 N N . PHE A 1 110 ? -3.730 7.025 -0.682 1.00 97.69 110 PHE A N 1
ATOM 787 C CA . PHE A 1 110 ? -2.819 7.982 -1.300 1.00 97.69 110 PHE A CA 1
ATOM 788 C C . PHE A 1 110 ? -3.128 8.194 -2.784 1.00 97.69 110 PHE A C 1
ATOM 790 O O . PHE A 1 110 ? -3.765 7.359 -3.426 1.00 97.69 110 PHE A O 1
ATOM 797 N N . ASN A 1 111 ? -2.651 9.319 -3.312 1.00 98.00 111 ASN A N 1
ATOM 798 C CA . ASN A 1 111 ? -2.682 9.673 -4.725 1.00 98.00 111 ASN A CA 1
ATOM 799 C C . ASN A 1 111 ? -1.260 9.591 -5.294 1.00 98.00 111 ASN A C 1
ATOM 801 O O . ASN A 1 111 ? -0.627 10.615 -5.561 1.00 98.00 111 ASN A O 1
ATOM 805 N N . GLU A 1 112 ? -0.710 8.383 -5.435 1.00 96.06 112 GLU A N 1
ATOM 806 C CA . GLU A 1 112 ? 0.676 8.238 -5.898 1.00 96.06 112 GLU A CA 1
ATOM 807 C C . GLU A 1 112 ? 0.843 8.538 -7.380 1.00 96.06 112 GLU A C 1
ATOM 809 O O . GLU A 1 112 ? 1.953 8.788 -7.842 1.00 96.06 112 GLU A O 1
ATOM 814 N N . ARG A 1 113 ? -0.239 8.439 -8.157 1.00 96.00 113 ARG A N 1
ATOM 815 C CA . ARG A 1 113 ? -0.179 8.593 -9.602 1.00 96.00 113 ARG A CA 1
ATOM 816 C C . ARG A 1 113 ? -0.485 10.013 -10.033 1.00 96.00 113 ARG A C 1
ATOM 818 O O . ARG A 1 113 ? 0.186 10.491 -10.955 1.00 96.00 113 ARG A O 1
ATOM 825 N N . SER A 1 114 ? -1.472 10.662 -9.420 1.00 96.69 114 SER A N 1
ATOM 826 C CA . SER A 1 114 ? -1.816 12.066 -9.702 1.00 96.69 114 SER A CA 1
ATOM 827 C C . SER A 1 114 ? -1.122 13.068 -8.774 1.00 96.69 114 SER A C 1
ATOM 829 O O . SER A 1 114 ? -0.998 14.239 -9.129 1.00 96.69 114 SER A O 1
ATOM 831 N N . GLY A 1 115 ? -0.628 12.612 -7.619 1.00 93.94 115 GLY A N 1
ATOM 832 C CA . GLY A 1 115 ? 0.068 13.411 -6.616 1.00 93.94 115 GLY A CA 1
ATOM 833 C C . GLY A 1 115 ? 1.565 13.102 -6.528 1.00 93.94 115 GLY A C 1
ATOM 834 O O . GLY A 1 115 ? 2.291 13.144 -7.524 1.00 93.94 115 GLY A O 1
ATOM 835 N N . HIS A 1 116 ? 2.056 12.857 -5.309 1.00 89.12 116 HIS A N 1
ATOM 836 C CA . HIS A 1 116 ? 3.475 12.594 -5.072 1.00 89.12 116 HIS A CA 1
ATOM 837 C C . HIS A 1 116 ? 3.853 11.171 -5.500 1.00 89.12 116 HIS A C 1
ATOM 839 O O . HIS A 1 116 ? 3.325 10.205 -4.962 1.00 89.12 116 HIS A O 1
ATOM 845 N N . ARG A 1 117 ? 4.807 11.056 -6.430 1.00 90.25 117 ARG A N 1
ATOM 846 C CA . ARG A 1 117 ? 5.193 9.792 -7.072 1.00 90.25 117 ARG A CA 1
ATOM 847 C C . ARG A 1 117 ? 6.453 9.199 -6.445 1.00 90.25 117 ARG A C 1
ATOM 849 O O . ARG A 1 117 ? 7.531 9.771 -6.611 1.00 90.25 117 ARG A O 1
ATOM 856 N N . PHE A 1 118 ? 6.367 8.035 -5.802 1.00 87.06 118 PHE A N 1
ATOM 857 C CA . PHE A 1 118 ? 7.537 7.379 -5.200 1.00 87.06 118 PHE A CA 1
ATOM 858 C C . PHE A 1 118 ? 8.450 6.718 -6.236 1.00 87.06 118 PHE A C 1
ATOM 860 O O . PHE A 1 118 ? 9.637 6.519 -5.979 1.00 87.06 118 PHE A O 1
ATOM 867 N N . GLY A 1 119 ? 7.926 6.404 -7.424 1.00 84.94 119 GLY A N 1
ATOM 868 C CA . GLY A 1 119 ? 8.715 5.875 -8.539 1.00 84.94 119 GLY A CA 1
ATOM 869 C C . GLY A 1 119 ? 9.696 6.879 -9.164 1.00 84.94 119 GLY A C 1
ATOM 870 O O . GLY A 1 119 ? 10.533 6.489 -9.981 1.00 84.94 119 GLY A O 1
ATOM 871 N N . GLN A 1 120 ? 9.613 8.166 -8.808 1.00 88.94 120 GLN A N 1
ATOM 872 C CA . GLN A 1 120 ? 10.458 9.224 -9.361 1.00 88.94 120 GLN A CA 1
ATOM 873 C C . GLN A 1 120 ? 11.645 9.560 -8.456 1.00 88.94 120 GLN A C 1
ATOM 875 O O . GLN A 1 120 ? 11.574 9.478 -7.232 1.00 88.94 120 GLN A O 1
ATOM 880 N N . VAL A 1 121 ? 12.742 10.004 -9.075 1.00 90.56 121 VAL A N 1
ATOM 881 C CA . VAL A 1 121 ? 13.901 10.523 -8.342 1.00 90.56 121 VAL A CA 1
ATOM 882 C C . VAL A 1 121 ? 13.485 11.761 -7.548 1.00 90.56 121 VAL A C 1
ATOM 884 O O . VAL A 1 121 ? 12.980 12.729 -8.116 1.00 90.56 121 VAL A O 1
ATOM 887 N N . SER A 1 122 ? 13.757 11.753 -6.244 1.00 89.25 122 SER A N 1
ATOM 888 C CA . SER A 1 122 ? 13.498 12.882 -5.351 1.00 89.25 122 SER A CA 1
ATOM 889 C C . SER A 1 122 ? 14.805 13.413 -4.771 1.00 89.25 122 SER A C 1
ATOM 891 O O . SER A 1 122 ? 15.390 12.813 -3.873 1.00 89.25 122 SER A O 1
ATOM 893 N N . ALA A 1 123 ? 15.259 14.575 -5.249 1.00 85.69 123 ALA A N 1
ATOM 894 C CA . ALA A 1 123 ? 16.437 15.240 -4.681 1.00 85.69 123 ALA A CA 1
ATOM 895 C C . ALA A 1 123 ? 16.234 15.582 -3.193 1.00 85.69 123 ALA A C 1
ATOM 897 O O . ALA A 1 123 ? 17.162 15.476 -2.395 1.00 85.69 123 ALA A O 1
ATOM 898 N N . ALA A 1 124 ? 14.996 15.912 -2.808 1.00 87.38 124 ALA A N 1
ATOM 899 C CA . ALA A 1 124 ? 14.632 16.179 -1.423 1.00 87.38 124 ALA A CA 1
ATOM 900 C C . ALA A 1 124 ? 14.818 14.950 -0.516 1.00 87.38 124 ALA A C 1
ATOM 902 O O . ALA A 1 124 ? 15.135 15.114 0.658 1.00 87.38 124 ALA A O 1
ATOM 903 N N . ALA A 1 125 ? 14.669 13.725 -1.040 1.00 86.38 125 ALA A N 1
ATOM 904 C CA . ALA A 1 125 ? 14.873 12.500 -0.265 1.00 86.38 125 ALA A CA 1
ATOM 905 C C . ALA A 1 125 ? 16.334 12.327 0.187 1.00 86.38 125 ALA A C 1
ATOM 907 O O . ALA A 1 125 ? 16.579 11.905 1.316 1.00 86.38 125 ALA A O 1
ATOM 908 N N . ALA A 1 126 ? 17.302 12.714 -0.649 1.00 83.62 126 ALA A N 1
ATOM 909 C CA . ALA A 1 126 ? 18.728 12.678 -0.308 1.00 83.62 126 ALA A CA 1
ATOM 910 C C . ALA A 1 126 ? 19.182 13.856 0.576 1.00 83.62 126 ALA A C 1
ATOM 912 O O . ALA A 1 126 ? 20.266 13.814 1.147 1.00 83.62 126 ALA A O 1
ATOM 913 N N . GLN A 1 127 ? 18.367 14.909 0.693 1.00 88.44 127 GLN A N 1
ATOM 914 C CA . GLN A 1 127 ? 18.672 16.109 1.483 1.00 88.44 127 GLN A CA 1
ATOM 915 C C . GLN A 1 127 ? 18.011 16.107 2.869 1.00 88.44 127 GLN A C 1
ATOM 917 O O . GLN A 1 127 ? 18.122 17.085 3.608 1.00 88.44 127 GLN A O 1
ATOM 922 N N . GLN A 1 128 ? 17.307 15.032 3.236 1.00 90.19 128 GLN A N 1
ATOM 923 C CA . GLN A 1 128 ? 16.673 14.940 4.547 1.00 90.19 128 GLN A CA 1
ATOM 924 C C . GLN A 1 128 ? 17.728 14.938 5.661 1.00 90.19 128 GLN A C 1
ATOM 926 O O . GLN A 1 128 ? 18.669 14.149 5.646 1.00 90.19 128 GLN A O 1
ATOM 931 N N . VAL A 1 129 ? 17.546 15.788 6.673 1.00 94.00 129 VAL A N 1
ATOM 932 C CA . VAL A 1 129 ? 18.420 15.832 7.858 1.00 94.00 129 VAL A CA 1
ATOM 933 C C . VAL A 1 129 ? 17.925 14.812 8.889 1.00 94.00 129 VAL A C 1
ATOM 935 O O . VAL A 1 129 ? 17.413 15.157 9.951 1.00 94.00 129 VAL A O 1
ATOM 938 N N . ASN A 1 130 ? 17.987 13.533 8.522 1.00 92.44 130 ASN A N 1
ATOM 939 C CA . ASN A 1 130 ? 17.606 12.383 9.343 1.00 92.44 130 ASN A CA 1
ATOM 940 C C . ASN A 1 130 ? 18.308 11.112 8.820 1.00 92.44 130 ASN A C 1
ATOM 942 O O . ASN A 1 130 ? 19.099 11.168 7.878 1.00 92.44 130 ASN A O 1
ATOM 946 N N . THR A 1 131 ? 18.014 9.954 9.414 1.00 91.62 131 THR A N 1
ATOM 947 C CA . THR A 1 131 ? 18.613 8.677 8.994 1.00 91.62 131 THR A CA 1
ATOM 948 C C . THR A 1 131 ? 18.232 8.274 7.570 1.00 91.62 131 THR A C 1
ATOM 950 O O . THR A 1 131 ? 19.086 7.757 6.866 1.00 91.62 131 THR A O 1
ATOM 953 N N . ASN A 1 132 ? 17.020 8.588 7.092 1.00 89.81 132 ASN A N 1
ATOM 954 C CA . ASN A 1 132 ? 16.627 8.284 5.709 1.00 89.81 132 ASN A CA 1
ATOM 955 C C . ASN A 1 132 ? 17.505 9.037 4.696 1.00 89.81 132 ASN A C 1
ATOM 957 O O . ASN A 1 132 ? 17.882 8.482 3.668 1.00 89.81 132 ASN A O 1
ATOM 961 N N . GLY A 1 133 ? 17.842 10.301 4.975 1.00 92.12 133 GLY A N 1
ATOM 962 C CA . GLY A 1 133 ? 18.757 11.072 4.132 1.00 92.12 133 GLY A CA 1
ATOM 963 C C . GLY A 1 133 ? 20.181 10.514 4.143 1.00 92.12 133 GLY A C 1
ATOM 964 O O . GLY A 1 133 ? 20.806 10.439 3.087 1.00 92.12 133 GLY A O 1
ATOM 965 N N . ILE A 1 134 ? 20.667 10.060 5.306 1.00 92.62 134 ILE A N 1
ATOM 966 C CA . ILE A 1 134 ? 21.963 9.371 5.427 1.00 92.62 134 ILE A CA 1
ATOM 967 C C . ILE A 1 134 ? 21.966 8.083 4.594 1.00 92.62 134 ILE A C 1
ATOM 969 O O . ILE A 1 134 ? 22.888 7.882 3.805 1.00 92.62 134 ILE A O 1
ATOM 973 N N . ASP A 1 135 ? 20.922 7.259 4.712 1.00 91.62 135 ASP A N 1
ATOM 974 C CA . ASP A 1 135 ? 20.779 6.010 3.957 1.00 91.62 135 ASP A CA 1
ATOM 975 C C . ASP A 1 135 ? 20.778 6.277 2.445 1.00 91.62 135 ASP A C 1
ATOM 977 O O . ASP A 1 135 ? 21.549 5.674 1.694 1.00 91.62 135 ASP A O 1
ATOM 981 N N . ASN A 1 136 ? 19.998 7.270 2.006 1.00 92.88 136 ASN A N 1
ATOM 982 C CA . ASN A 1 136 ? 19.974 7.719 0.614 1.00 92.88 136 ASN A CA 1
ATOM 983 C C . ASN A 1 136 ? 21.351 8.227 0.144 1.00 92.88 136 ASN A C 1
ATOM 985 O O . ASN A 1 136 ? 21.727 8.024 -1.014 1.00 92.88 136 ASN A O 1
ATOM 989 N N . GLY A 1 137 ? 22.138 8.838 1.032 1.00 92.38 137 GLY A N 1
ATOM 990 C CA . GLY A 1 137 ? 23.487 9.333 0.753 1.00 92.38 137 GLY A CA 1
ATOM 991 C C . GLY A 1 137 ? 24.475 8.259 0.283 1.00 92.38 137 GLY A C 1
ATOM 992 O O . GLY A 1 137 ? 25.412 8.585 -0.444 1.00 92.38 137 GLY A O 1
ATOM 993 N N . PHE A 1 138 ? 24.252 6.982 0.613 1.00 92.94 138 PHE A N 1
ATOM 994 C CA . PHE A 1 138 ? 25.119 5.884 0.169 1.00 92.94 138 PHE A CA 1
ATOM 995 C C . PHE A 1 138 ? 24.920 5.477 -1.295 1.00 92.94 138 PHE A C 1
ATOM 997 O O . PHE A 1 138 ? 25.790 4.815 -1.860 1.00 92.94 138 PHE A O 1
ATOM 1004 N N . HIS A 1 139 ? 23.794 5.835 -1.918 1.00 93.62 139 HIS A N 1
ATOM 1005 C CA . HIS A 1 139 ? 23.442 5.298 -3.236 1.00 93.62 139 HIS A CA 1
ATOM 1006 C C . HIS A 1 139 ? 22.905 6.337 -4.233 1.00 93.62 139 HIS A C 1
ATOM 1008 O O . HIS A 1 139 ? 23.167 6.211 -5.432 1.00 93.62 139 HIS A O 1
ATOM 1014 N N . TYR A 1 140 ? 22.252 7.410 -3.772 1.00 94.25 140 TYR A N 1
ATOM 1015 C CA . TYR A 1 140 ? 21.746 8.477 -4.648 1.00 94.25 140 TYR A CA 1
ATOM 1016 C C . TYR A 1 140 ? 22.853 9.177 -5.456 1.00 94.25 140 TYR A C 1
ATOM 1018 O O . TYR A 1 140 ? 22.672 9.321 -6.667 1.00 94.25 140 TYR A O 1
ATOM 1026 N N . PRO A 1 141 ? 24.012 9.570 -4.874 1.00 91.62 141 PRO A N 1
ATOM 1027 C CA . PRO A 1 141 ? 25.099 10.189 -5.643 1.00 91.62 141 PRO A CA 1
ATOM 1028 C C . PRO A 1 141 ? 25.674 9.283 -6.741 1.00 91.62 141 PRO A C 1
ATOM 1030 O O . PRO A 1 141 ? 26.255 9.776 -7.703 1.00 91.62 141 PRO A O 1
ATOM 1033 N N . MET A 1 142 ? 25.477 7.967 -6.617 1.00 92.62 142 MET A N 1
ATOM 1034 C CA . MET A 1 142 ? 25.923 6.961 -7.585 1.00 92.62 142 MET A CA 1
ATOM 1035 C C . MET A 1 142 ? 24.871 6.683 -8.675 1.00 92.62 142 MET A C 1
ATOM 1037 O O . MET A 1 142 ? 25.035 5.761 -9.468 1.00 92.62 142 MET A O 1
ATOM 1041 N N . GLY A 1 143 ? 23.775 7.451 -8.713 1.00 90.25 143 GLY A N 1
ATOM 1042 C CA . GLY A 1 143 ? 22.705 7.319 -9.707 1.00 90.25 143 GLY A CA 1
ATOM 1043 C C . GLY A 1 143 ? 21.672 6.230 -9.400 1.00 90.25 143 GLY A C 1
ATOM 1044 O O . GLY A 1 143 ? 20.708 6.072 -10.149 1.00 90.25 143 GLY A O 1
ATOM 1045 N N . ILE A 1 144 ? 21.812 5.506 -8.287 1.00 94.19 144 ILE A N 1
ATOM 1046 C CA . ILE A 1 144 ? 20.820 4.528 -7.833 1.00 94.19 144 ILE A CA 1
ATOM 1047 C C . ILE A 1 144 ? 19.772 5.304 -7.036 1.00 94.19 144 ILE A C 1
ATOM 1049 O O . ILE A 1 144 ? 19.885 5.416 -5.830 1.00 94.19 144 ILE A O 1
ATOM 1053 N N . ALA A 1 145 ? 18.784 5.914 -7.688 1.00 93.12 145 ALA A N 1
ATOM 1054 C CA . ALA A 1 145 ? 17.874 6.861 -7.021 1.00 93.12 145 ALA A CA 1
ATOM 1055 C C . ALA A 1 145 ? 16.379 6.549 -7.218 1.00 93.12 145 ALA A C 1
ATOM 1057 O O . ALA A 1 145 ? 15.529 7.405 -6.982 1.00 93.12 145 ALA A O 1
ATOM 1058 N N . THR A 1 146 ? 16.050 5.333 -7.663 1.00 94.50 146 THR A N 1
ATOM 1059 C CA . THR A 1 146 ? 14.668 4.848 -7.814 1.00 94.50 146 THR A CA 1
ATOM 1060 C C . THR A 1 146 ? 14.524 3.445 -7.219 1.00 94.50 146 THR A C 1
ATOM 1062 O O . THR A 1 146 ? 15.511 2.701 -7.188 1.00 94.50 146 THR A O 1
ATOM 1065 N N . PRO A 1 147 ? 13.309 3.033 -6.806 1.00 94.00 147 PRO A N 1
ATOM 1066 C CA . PRO A 1 147 ? 13.064 1.660 -6.362 1.00 94.00 147 PRO A CA 1
ATOM 1067 C C . PRO A 1 147 ? 13.425 0.613 -7.426 1.00 94.00 147 PRO A C 1
ATOM 1069 O O . PRO A 1 147 ? 13.981 -0.433 -7.110 1.00 94.00 147 PRO A O 1
ATOM 1072 N N . ALA A 1 148 ? 13.172 0.904 -8.707 1.00 96.44 148 ALA A N 1
ATOM 1073 C CA . ALA A 1 148 ? 13.550 0.003 -9.794 1.00 96.44 148 ALA A CA 1
ATOM 1074 C C . ALA A 1 148 ? 15.074 -0.188 -9.864 1.00 96.44 148 ALA A C 1
ATOM 1076 O O . ALA A 1 148 ? 15.539 -1.312 -10.015 1.00 96.44 148 ALA A O 1
ATOM 1077 N N . ALA A 1 149 ? 15.862 0.880 -9.692 1.00 96.12 149 ALA A N 1
ATOM 1078 C CA . ALA A 1 149 ? 17.321 0.782 -9.697 1.00 96.12 149 ALA A CA 1
ATOM 1079 C C . ALA A 1 149 ? 17.862 -0.024 -8.502 1.00 96.12 149 ALA A C 1
ATOM 1081 O O . ALA A 1 149 ? 18.784 -0.821 -8.672 1.00 96.12 149 ALA A O 1
ATOM 1082 N N . THR A 1 150 ? 17.292 0.137 -7.302 1.00 95.25 150 THR A N 1
ATOM 1083 C CA . THR A 1 150 ? 17.722 -0.643 -6.127 1.00 95.25 150 THR A CA 1
ATOM 1084 C C . THR A 1 150 ? 17.350 -2.122 -6.263 1.00 95.25 150 THR A C 1
ATOM 1086 O O . THR A 1 150 ? 18.191 -2.987 -6.011 1.00 95.25 150 THR A O 1
ATOM 1089 N N . VAL A 1 151 ? 16.137 -2.436 -6.733 1.00 97.75 151 VAL A N 1
ATOM 1090 C CA . VAL A 1 151 ? 15.698 -3.821 -6.981 1.00 97.75 151 VAL A CA 1
ATOM 1091 C C . VAL A 1 151 ? 16.492 -4.465 -8.120 1.00 97.75 151 VAL A C 1
ATOM 1093 O O . VAL A 1 151 ? 16.848 -5.639 -8.020 1.00 97.75 151 VAL A O 1
ATOM 1096 N N . ALA A 1 152 ? 16.851 -3.712 -9.164 1.00 98.12 152 ALA A N 1
ATOM 1097 C CA . ALA A 1 152 ? 17.657 -4.210 -10.279 1.00 98.12 152 ALA A CA 1
ATOM 1098 C C . ALA A 1 152 ? 19.026 -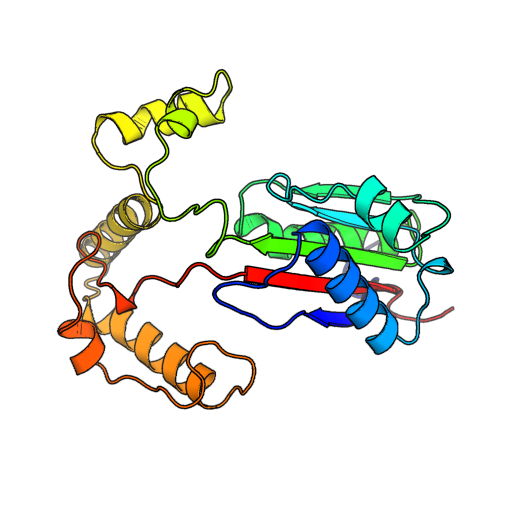4.747 -9.825 1.00 98.12 152 ALA A C 1
ATOM 1100 O O . ALA A 1 152 ? 19.476 -5.778 -10.329 1.00 98.12 152 ALA A O 1
ATOM 1101 N N . MET A 1 153 ? 19.657 -4.121 -8.823 1.00 98.12 153 MET A N 1
ATOM 1102 C CA . MET A 1 153 ? 20.911 -4.618 -8.240 1.00 98.12 153 MET A CA 1
ATOM 1103 C C . MET A 1 153 ? 20.736 -6.002 -7.598 1.00 98.12 153 MET A C 1
ATOM 1105 O O . MET A 1 153 ? 21.550 -6.901 -7.828 1.00 98.12 153 MET A O 1
ATOM 1109 N N . ALA A 1 154 ? 19.653 -6.198 -6.839 1.00 98.38 154 ALA A N 1
ATOM 1110 C CA . ALA A 1 154 ? 19.329 -7.489 -6.235 1.00 98.38 154 ALA A CA 1
ATOM 1111 C C . ALA A 1 154 ? 18.977 -8.539 -7.303 1.00 98.38 154 ALA A C 1
ATOM 1113 O O . ALA A 1 154 ? 19.508 -9.650 -7.274 1.00 98.38 154 ALA A O 1
ATOM 1114 N N . ALA A 1 155 ? 18.157 -8.171 -8.292 1.00 98.56 155 ALA A N 1
ATOM 1115 C CA . ALA A 1 155 ? 17.783 -9.041 -9.404 1.00 98.56 155 ALA A CA 1
ATOM 1116 C C . ALA A 1 155 ? 19.013 -9.497 -10.201 1.00 98.56 155 ALA A C 1
ATOM 1118 O O . ALA A 1 155 ? 19.169 -10.684 -10.483 1.00 98.56 155 ALA A O 1
ATOM 1119 N N . ARG A 1 156 ? 19.947 -8.584 -10.499 1.00 98.56 156 ARG A N 1
ATOM 1120 C CA . ARG A 1 156 ? 21.178 -8.920 -11.221 1.00 98.56 156 ARG A CA 1
ATOM 1121 C C . ARG A 1 156 ? 22.038 -9.912 -10.447 1.00 98.56 156 ARG A C 1
ATOM 1123 O O . ARG A 1 156 ? 22.594 -10.832 -11.049 1.00 98.56 156 ARG A O 1
ATOM 1130 N N . ARG A 1 157 ? 22.140 -9.745 -9.125 1.00 98.69 157 ARG A N 1
ATOM 1131 C CA . ARG A 1 157 ? 22.874 -10.683 -8.271 1.00 98.69 157 ARG A CA 1
ATOM 1132 C C . ARG A 1 157 ? 22.203 -12.055 -8.239 1.00 98.69 157 ARG A C 1
ATOM 1134 O O . ARG A 1 157 ? 22.898 -13.055 -8.378 1.00 98.69 157 ARG A O 1
ATOM 1141 N N . TYR A 1 158 ? 20.876 -12.096 -8.150 1.00 98.81 158 TYR A N 1
ATOM 1142 C CA . TYR A 1 158 ? 20.104 -13.337 -8.202 1.00 98.81 158 TYR A CA 1
ATOM 1143 C C . TYR A 1 158 ? 20.315 -14.096 -9.523 1.00 98.81 158 TYR A C 1
ATOM 1145 O O . TYR A 1 158 ? 20.591 -15.292 -9.513 1.00 98.81 158 TYR A O 1
ATOM 1153 N N . MET A 1 159 ? 20.277 -13.400 -10.663 1.00 98.75 159 MET A N 1
ATOM 1154 C CA . MET A 1 159 ? 20.577 -14.001 -11.971 1.00 98.75 159 MET A CA 1
ATOM 1155 C C . MET A 1 159 ? 21.999 -14.572 -12.031 1.00 98.75 159 MET A C 1
ATOM 1157 O O . MET A 1 159 ? 22.207 -15.654 -12.572 1.00 98.75 159 MET A O 1
ATOM 1161 N N . HIS A 1 160 ? 22.980 -13.860 -11.468 1.00 98.75 160 HIS A N 1
ATOM 1162 C CA . HIS A 1 160 ? 24.369 -14.317 -11.428 1.00 98.75 160 HIS A CA 1
ATOM 1163 C C . HIS A 1 160 ? 24.552 -15.581 -10.577 1.00 98.75 160 HIS A C 1
ATOM 1165 O O . HIS A 1 160 ? 25.273 -16.484 -10.991 1.00 98.75 160 HIS A O 1
ATOM 1171 N N . GLU A 1 161 ? 23.920 -15.644 -9.404 1.00 98.81 161 GLU A N 1
ATOM 1172 C CA . GLU A 1 161 ? 24.082 -16.760 -8.463 1.00 98.81 161 GLU A CA 1
ATOM 1173 C C . GLU A 1 161 ? 23.274 -18.000 -8.855 1.00 98.81 161 GLU A C 1
ATOM 1175 O O . GLU A 1 161 ? 23.758 -19.119 -8.700 1.00 98.81 161 GLU A O 1
ATOM 1180 N N . TYR A 1 162 ? 22.057 -17.808 -9.370 1.00 98.75 162 TYR A N 1
ATOM 1181 C CA . TYR A 1 162 ? 21.092 -18.895 -9.570 1.00 98.75 162 TYR A CA 1
ATOM 1182 C C . TYR A 1 162 ? 20.754 -19.160 -11.040 1.00 98.75 162 TYR A C 1
ATOM 1184 O O . TYR A 1 162 ? 19.969 -20.058 -11.333 1.00 98.75 162 TYR A O 1
ATOM 1192 N N . GLY A 1 163 ? 21.332 -18.403 -11.978 1.00 98.56 163 GLY A N 1
ATOM 1193 C CA . GLY A 1 163 ? 21.142 -18.611 -13.417 1.00 98.56 163 GLY A CA 1
ATOM 1194 C C . GLY A 1 163 ? 19.776 -18.178 -13.958 1.00 98.56 163 GLY A C 1
ATOM 1195 O O . GLY A 1 163 ? 19.442 -18.526 -15.089 1.00 98.56 163 GLY A O 1
ATOM 1196 N N . ALA A 1 164 ? 18.986 -17.431 -13.180 1.00 98.69 164 ALA A N 1
ATOM 1197 C CA . ALA A 1 164 ? 17.707 -16.893 -13.634 1.00 98.69 164 ALA A CA 1
ATOM 1198 C C . ALA A 1 164 ? 17.883 -15.905 -14.800 1.00 98.69 164 ALA A C 1
ATOM 1200 O O . ALA A 1 164 ? 18.908 -15.233 -14.940 1.00 98.69 164 ALA A O 1
ATOM 1201 N N . THR A 1 165 ? 16.849 -15.789 -15.624 1.00 98.75 165 THR A N 1
ATOM 1202 C CA . THR A 1 165 ? 16.820 -14.968 -16.838 1.00 98.75 165 THR A CA 1
ATOM 1203 C C . THR A 1 165 ? 15.727 -13.901 -16.762 1.00 98.75 165 THR A C 1
ATOM 1205 O O . THR A 1 165 ? 14.776 -14.036 -15.996 1.00 98.75 165 THR A O 1
ATOM 1208 N N . SER A 1 166 ? 15.796 -12.864 -17.611 1.00 98.69 166 SER A N 1
ATOM 1209 C CA . SER A 1 166 ? 14.687 -11.894 -17.749 1.00 98.69 166 SER A CA 1
ATOM 1210 C C . SER A 1 166 ? 13.361 -12.592 -18.092 1.00 98.69 166 SER A C 1
ATOM 1212 O O . SER A 1 166 ? 12.294 -12.188 -17.637 1.00 98.69 166 SER A O 1
ATOM 1214 N N . ALA A 1 167 ? 13.409 -13.694 -18.847 1.00 98.75 167 ALA A N 1
ATOM 1215 C CA . ALA A 1 167 ? 12.220 -14.473 -19.163 1.00 98.75 167 ALA A CA 1
ATOM 1216 C C . ALA A 1 167 ? 11.587 -15.127 -17.922 1.00 98.75 167 ALA A C 1
ATOM 1218 O O . ALA A 1 167 ? 10.373 -15.316 -17.901 1.00 98.75 167 ALA A O 1
ATOM 1219 N N . ASP A 1 168 ? 12.369 -15.450 -16.886 1.00 98.81 168 ASP A N 1
ATOM 1220 C CA . ASP A 1 168 ? 11.839 -15.982 -15.624 1.00 98.81 168 ASP A CA 1
ATOM 1221 C C . ASP A 1 168 ? 11.052 -14.923 -14.85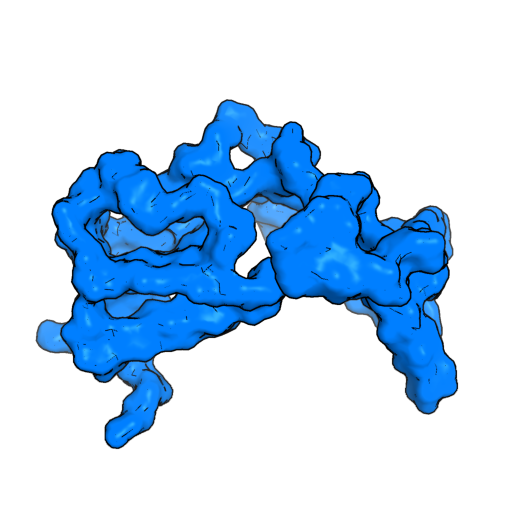4 1.00 98.81 168 ASP A C 1
ATOM 1223 O O . ASP A 1 168 ? 9.963 -15.219 -14.364 1.00 98.81 168 ASP A O 1
ATOM 1227 N N . PHE A 1 169 ? 11.527 -13.675 -14.840 1.00 98.75 169 PHE A N 1
ATOM 1228 C CA . PHE A 1 169 ? 10.767 -12.545 -14.295 1.00 98.75 169 PHE A CA 1
ATOM 1229 C C . PHE A 1 169 ? 9.520 -12.252 -15.140 1.00 98.75 169 PHE A C 1
ATOM 1231 O O . PHE A 1 169 ? 8.409 -12.167 -14.613 1.00 98.75 169 PHE A O 1
ATOM 1238 N N . GLY A 1 170 ? 9.657 -12.268 -16.468 1.00 98.81 170 GLY A N 1
ATOM 1239 C CA . GLY A 1 170 ? 8.538 -12.047 -17.381 1.00 98.81 170 GLY A CA 1
ATOM 1240 C C . GLY A 1 170 ? 7.407 -13.068 -17.261 1.00 98.81 170 GLY A C 1
ATOM 1241 O O . GLY A 1 170 ? 6.247 -12.727 -17.487 1.00 98.81 170 GLY A O 1
ATOM 1242 N N . ARG A 1 171 ? 7.694 -14.310 -16.846 1.00 98.81 171 ARG A N 1
ATOM 1243 C CA . ARG A 1 171 ? 6.653 -15.311 -16.548 1.00 98.81 171 ARG A CA 1
ATOM 1244 C C . ARG A 1 171 ? 5.767 -14.893 -15.373 1.00 98.81 171 ARG A C 1
ATOM 1246 O O . ARG A 1 171 ? 4.568 -15.166 -15.418 1.00 98.81 171 ARG A O 1
ATOM 1253 N N . ILE A 1 172 ? 6.325 -14.208 -14.373 1.00 98.69 172 ILE A N 1
ATOM 1254 C CA . ILE A 1 172 ? 5.555 -13.637 -13.260 1.00 98.69 172 ILE A CA 1
ATOM 1255 C C . ILE A 1 172 ? 4.666 -12.504 -13.774 1.00 98.69 172 ILE A C 1
ATOM 1257 O O . ILE A 1 172 ? 3.456 -12.551 -13.573 1.00 98.69 172 ILE A O 1
ATOM 1261 N N . ALA A 1 173 ? 5.217 -11.568 -14.552 1.00 98.69 173 ALA A N 1
ATOM 1262 C CA . ALA A 1 173 ? 4.441 -10.467 -15.127 1.00 98.69 173 ALA A CA 1
ATOM 1263 C C . ALA A 1 173 ? 3.265 -10.955 -16.000 1.00 98.69 173 ALA A C 1
ATOM 1265 O O . ALA A 1 173 ? 2.156 -10.418 -15.930 1.00 98.69 173 ALA A O 1
ATOM 1266 N N . VAL A 1 174 ? 3.478 -12.001 -16.807 1.00 98.81 174 VAL A N 1
ATOM 1267 C CA . VAL A 1 174 ? 2.425 -12.640 -17.614 1.00 98.81 174 VAL A CA 1
ATOM 1268 C C . VAL A 1 174 ? 1.342 -13.260 -16.730 1.00 98.81 174 VAL A C 1
ATOM 1270 O O . VAL A 1 174 ? 0.153 -13.083 -17.010 1.00 98.81 174 VAL A O 1
ATOM 1273 N N . LEU A 1 175 ? 1.727 -13.969 -15.664 1.00 98.75 175 LEU A N 1
ATOM 1274 C CA . LEU A 1 175 ? 0.782 -14.580 -14.727 1.00 98.75 175 LEU A CA 1
ATOM 1275 C C . LEU A 1 175 ? -0.054 -13.519 -14.000 1.00 98.75 175 LEU A C 1
ATOM 1277 O O . LEU A 1 175 ? -1.282 -13.617 -13.972 1.00 98.75 175 LEU A O 1
ATOM 1281 N N . ASP A 1 176 ? 0.592 -12.477 -13.484 1.00 98.81 176 ASP A N 1
ATOM 1282 C CA . ASP A 1 176 ? -0.076 -11.381 -12.786 1.00 98.81 176 ASP A CA 1
ATOM 1283 C C . ASP A 1 176 ? -1.068 -10.669 -13.707 1.00 98.81 176 ASP A C 1
ATOM 1285 O O . ASP A 1 176 ? -2.224 -10.432 -13.344 1.00 98.81 176 ASP A O 1
ATOM 1289 N N . ARG A 1 177 ? -0.666 -10.398 -14.953 1.00 98.56 177 ARG A N 1
ATOM 1290 C CA . ARG A 1 177 ? -1.542 -9.776 -15.953 1.00 98.56 177 ARG A CA 1
ATOM 1291 C C . ARG A 1 177 ? -2.677 -10.684 -16.398 1.00 98.56 177 ARG A C 1
ATOM 1293 O O . ARG A 1 177 ? -3.756 -10.170 -16.687 1.00 98.56 177 ARG A O 1
ATOM 1300 N N . LYS A 1 178 ? -2.483 -12.005 -16.419 1.00 98.69 178 LYS A N 1
ATOM 1301 C CA . LYS A 1 178 ? -3.562 -12.969 -16.671 1.00 98.69 178 LYS A CA 1
ATOM 1302 C C . LYS A 1 178 ? -4.637 -12.888 -15.585 1.00 98.69 178 LYS A C 1
ATOM 1304 O O . LYS A 1 178 ? -5.814 -12.823 -15.925 1.00 98.69 178 LYS A O 1
ATOM 1309 N N . HIS A 1 179 ? -4.256 -12.847 -14.308 1.00 98.69 179 HIS A N 1
ATOM 1310 C CA . HIS A 1 179 ? -5.221 -12.713 -13.210 1.00 98.69 179 HIS A CA 1
ATOM 1311 C C . HIS A 1 179 ? -5.877 -11.325 -13.185 1.00 98.69 179 HIS A C 1
ATOM 1313 O O . HIS A 1 179 ? -7.100 -11.218 -13.066 1.00 98.69 179 HIS A O 1
ATOM 1319 N N . ALA A 1 180 ? -5.092 -10.261 -13.385 1.00 98.50 180 ALA A N 1
ATOM 1320 C CA . ALA A 1 180 ? -5.610 -8.898 -13.474 1.00 98.50 180 ALA A CA 1
ATOM 1321 C C . ALA A 1 180 ? -6.617 -8.734 -14.623 1.00 98.50 180 ALA A C 1
ATOM 1323 O O . ALA A 1 180 ? -7.622 -8.048 -14.460 1.00 98.50 180 ALA A O 1
ATOM 1324 N N . ALA A 1 181 ? -6.402 -9.403 -15.762 1.00 98.56 181 ALA A N 1
ATOM 1325 C CA . ALA A 1 181 ? -7.305 -9.333 -16.907 1.00 98.56 181 ALA A CA 1
ATOM 1326 C C . ALA A 1 181 ? -8.725 -9.839 -16.600 1.00 98.56 181 ALA A C 1
ATOM 1328 O O . ALA A 1 181 ? -9.654 -9.426 -17.288 1.00 98.56 181 ALA A O 1
ATOM 1329 N N . THR A 1 182 ? -8.896 -10.676 -15.570 1.00 98.50 182 THR A N 1
ATOM 1330 C CA . THR A 1 182 ? -10.198 -11.206 -15.122 1.00 98.50 182 THR A CA 1
ATOM 1331 C C . THR A 1 182 ? -10.774 -10.501 -13.891 1.00 98.50 182 THR A C 1
ATOM 1333 O O . THR A 1 182 ? -11.861 -10.853 -13.444 1.00 98.50 182 THR A O 1
ATOM 1336 N N . ASN A 1 183 ? -10.066 -9.519 -13.327 1.00 98.38 183 ASN A N 1
ATOM 1337 C CA . ASN A 1 183 ? -10.532 -8.757 -12.173 1.00 98.38 183 ASN A CA 1
ATOM 1338 C C . ASN A 1 183 ? -11.082 -7.393 -12.630 1.00 98.38 183 ASN A C 1
ATOM 1340 O O . ASN A 1 183 ? -10.283 -6.557 -13.056 1.00 98.38 183 ASN A O 1
ATOM 1344 N N . PRO A 1 184 ? -12.395 -7.118 -12.505 1.00 97.75 184 PRO A N 1
ATOM 1345 C CA . PRO A 1 184 ? -12.982 -5.847 -12.938 1.00 97.75 184 PRO A CA 1
ATOM 1346 C C . PRO A 1 184 ? -12.436 -4.624 -12.186 1.00 97.75 184 PRO A C 1
ATOM 1348 O O . PRO A 1 184 ? -12.488 -3.519 -12.718 1.00 97.75 184 PRO A O 1
ATOM 1351 N N . ASN A 1 185 ? -11.868 -4.816 -10.991 1.00 96.69 185 ASN A N 1
ATOM 1352 C CA . ASN A 1 185 ? -11.282 -3.745 -10.183 1.00 96.69 185 ASN A CA 1
ATOM 1353 C C . ASN A 1 185 ? -9.805 -3.472 -10.522 1.00 96.69 185 ASN A C 1
ATOM 1355 O O . ASN A 1 185 ? -9.206 -2.551 -9.970 1.00 96.69 185 ASN A O 1
ATOM 1359 N N . ALA A 1 186 ? -9.180 -4.279 -11.386 1.00 97.50 186 ALA A N 1
ATOM 1360 C CA . ALA A 1 186 ? -7.772 -4.118 -11.727 1.00 97.50 186 ALA A CA 1
ATOM 1361 C C . ALA A 1 186 ? -7.564 -3.090 -12.847 1.00 97.50 186 ALA A C 1
ATOM 1363 O O . ALA A 1 186 ? -8.260 -3.089 -13.861 1.00 97.50 186 ALA A O 1
ATOM 1364 N N . TRP A 1 187 ? -6.491 -2.301 -12.739 1.00 94.12 187 TRP A N 1
ATOM 1365 C CA . TRP A 1 187 ? -6.089 -1.328 -13.764 1.00 94.12 187 TRP A CA 1
ATOM 1366 C C . TRP A 1 187 ? -5.966 -1.933 -15.180 1.00 94.12 187 TRP A C 1
ATOM 1368 O O . TRP A 1 187 ? -6.277 -1.305 -16.199 1.00 94.12 187 TRP A O 1
ATOM 1378 N N . PHE A 1 188 ? -5.497 -3.180 -15.247 1.00 97.62 188 PHE A N 1
ATOM 1379 C CA . PHE A 1 188 ? -5.289 -3.928 -16.484 1.00 97.62 188 PHE A CA 1
ATOM 1380 C C . PHE A 1 188 ? -6.401 -4.953 -16.770 1.00 97.62 188 PHE A C 1
ATOM 1382 O O . PHE A 1 188 ? -6.158 -5.929 -17.482 1.00 97.62 188 PHE A O 1
ATOM 1389 N N . HIS A 1 189 ? -7.616 -4.733 -16.257 1.00 98.06 189 HIS A N 1
ATOM 1390 C CA . HIS A 1 189 ? -8.784 -5.540 -16.608 1.00 98.06 189 HIS A CA 1
ATOM 1391 C C . HIS A 1 189 ? -8.959 -5.634 -18.135 1.00 98.06 189 HIS A C 1
ATOM 1393 O O . HIS A 1 189 ? -8.811 -4.638 -18.852 1.00 98.06 189 HIS A O 1
ATOM 1399 N N . GLY A 1 190 ? -9.209 -6.844 -18.645 1.00 98.38 190 GLY A N 1
ATOM 1400 C CA . GLY A 1 190 ? -9.311 -7.126 -20.080 1.00 98.38 190 GLY A CA 1
ATOM 1401 C C . GLY A 1 190 ? -8.015 -6.947 -20.885 1.00 98.38 190 GLY A C 1
ATOM 1402 O O . GLY A 1 190 ? -8.066 -6.950 -22.112 1.00 98.38 190 GLY A O 1
ATOM 1403 N N . LYS A 1 191 ? -6.854 -6.768 -20.236 1.00 98.19 191 LYS A N 1
ATOM 1404 C CA . LYS A 1 191 ? -5.563 -6.497 -20.895 1.00 98.19 191 LYS A CA 1
ATOM 1405 C C . LYS A 1 191 ? -4.495 -7.505 -20.444 1.00 98.19 191 LYS A C 1
ATOM 1407 O O . LYS A 1 191 ? -3.609 -7.126 -19.671 1.00 98.19 191 LYS A O 1
ATOM 1412 N N . PRO A 1 192 ? -4.535 -8.772 -20.890 1.00 98.44 192 PRO A N 1
ATOM 1413 C CA . PRO A 1 192 ? -3.429 -9.704 -20.665 1.00 98.44 192 PRO A CA 1
ATOM 1414 C C . PRO A 1 192 ? -2.167 -9.261 -21.431 1.00 98.44 192 PRO A C 1
ATOM 1416 O O . PRO A 1 192 ? -2.225 -8.344 -22.250 1.00 98.44 192 PRO A O 1
ATOM 1419 N N . ILE A 1 193 ? -1.031 -9.905 -21.157 1.00 98.81 193 ILE A N 1
ATOM 1420 C CA . ILE A 1 193 ? 0.205 -9.787 -21.952 1.00 98.81 193 ILE A CA 1
ATOM 1421 C C . ILE A 1 193 ? 0.783 -11.171 -22.220 1.00 98.81 193 ILE A C 1
ATOM 1423 O O . ILE A 1 193 ? 0.480 -12.132 -21.511 1.00 98.81 193 ILE A O 1
ATOM 1427 N N . THR A 1 194 ? 1.646 -11.249 -23.220 1.00 98.81 194 THR A N 1
ATOM 1428 C CA . THR A 1 194 ? 2.480 -12.406 -23.529 1.00 98.81 194 THR A CA 1
ATOM 1429 C C . THR A 1 194 ? 3.898 -12.225 -22.979 1.00 98.81 194 THR A C 1
ATOM 1431 O O . THR A 1 194 ? 4.303 -11.132 -22.579 1.00 98.81 194 THR A O 1
ATOM 1434 N N . LEU A 1 195 ? 4.682 -13.308 -22.966 1.00 98.81 195 LEU A N 1
ATOM 1435 C CA . LEU A 1 195 ? 6.104 -13.222 -22.620 1.00 98.81 195 LEU A CA 1
ATOM 1436 C C . LEU A 1 195 ? 6.879 -12.384 -23.650 1.00 98.81 195 LEU A C 1
ATOM 1438 O O . LEU A 1 195 ? 7.834 -11.707 -23.291 1.00 98.81 195 LEU A O 1
ATOM 1442 N N . GLU A 1 196 ? 6.454 -12.400 -24.913 1.00 98.81 196 GLU A N 1
ATOM 1443 C CA . GLU A 1 196 ? 7.041 -11.570 -25.964 1.00 98.81 196 GLU A CA 1
ATOM 1444 C C . GLU A 1 196 ? 6.801 -10.078 -25.699 1.00 98.81 196 GLU A C 1
ATOM 1446 O O . GLU A 1 196 ? 7.751 -9.300 -25.756 1.00 98.81 196 GLU A O 1
ATOM 1451 N N . ASP A 1 197 ? 5.583 -9.684 -25.303 1.00 98.75 197 ASP A N 1
ATOM 1452 C CA . ASP A 1 197 ? 5.290 -8.299 -24.899 1.00 98.75 197 ASP A CA 1
ATOM 1453 C C . ASP A 1 197 ? 6.226 -7.840 -23.776 1.00 98.75 197 ASP A C 1
ATOM 1455 O O . ASP A 1 197 ? 6.740 -6.722 -23.803 1.00 98.75 197 ASP A O 1
ATOM 1459 N N . HIS A 1 198 ? 6.471 -8.717 -22.796 1.00 98.81 198 HIS A N 1
ATOM 1460 C CA . HIS A 1 198 ? 7.412 -8.461 -21.712 1.00 98.81 198 HIS A CA 1
ATOM 1461 C C . HIS A 1 198 ? 8.836 -8.233 -22.226 1.00 98.81 198 HIS A C 1
ATOM 1463 O O . HIS A 1 198 ? 9.410 -7.175 -21.968 1.00 98.81 198 HIS A O 1
ATOM 1469 N N . GLN A 1 199 ? 9.394 -9.200 -22.963 1.00 98.75 199 GLN A N 1
ATOM 1470 C CA . GLN A 1 199 ? 10.778 -9.146 -23.452 1.00 98.75 199 GLN A CA 1
ATOM 1471 C C . GLN A 1 199 ? 11.012 -7.992 -24.443 1.00 98.75 199 GLN A C 1
ATOM 1473 O O . GLN A 1 199 ? 12.116 -7.456 -24.505 1.00 98.75 199 GLN A O 1
ATOM 1478 N N . ASN A 1 200 ? 9.977 -7.570 -25.175 1.00 98.75 200 ASN A N 1
ATOM 1479 C CA . ASN A 1 200 ? 10.035 -6.430 -26.094 1.00 98.75 200 ASN A CA 1
ATOM 1480 C C . ASN A 1 200 ? 9.767 -5.079 -25.414 1.00 98.75 200 ASN A C 1
ATOM 1482 O O . ASN A 1 200 ? 9.951 -4.026 -26.032 1.00 98.75 200 ASN A O 1
ATOM 1486 N N . SER A 1 201 ? 9.316 -5.065 -24.157 1.00 98.75 201 SER A N 1
ATOM 1487 C CA . SER A 1 201 ? 9.083 -3.811 -23.447 1.00 98.75 201 SER A CA 1
ATOM 1488 C C . SER A 1 201 ? 10.405 -3.126 -23.092 1.00 98.75 201 SER A C 1
ATOM 1490 O O . SER A 1 201 ? 11.421 -3.770 -22.838 1.00 98.75 201 SER A O 1
ATOM 1492 N N . ARG A 1 202 ? 10.424 -1.789 -23.109 1.00 98.50 202 ARG A N 1
ATOM 1493 C CA . ARG A 1 202 ? 11.660 -1.019 -22.896 1.00 98.50 202 ARG A CA 1
ATOM 1494 C C . ARG A 1 202 ? 12.291 -1.314 -21.534 1.00 98.50 202 ARG A C 1
ATOM 1496 O O . ARG A 1 202 ? 11.576 -1.537 -20.558 1.00 98.50 202 ARG A O 1
ATOM 1503 N N . TRP A 1 203 ? 13.606 -1.173 -21.443 1.00 98.25 203 TRP A N 1
ATOM 1504 C CA . TRP A 1 203 ? 14.300 -1.173 -20.160 1.00 98.25 203 TRP A CA 1
ATOM 1505 C C . TRP A 1 203 ? 13.889 0.017 -19.283 1.00 98.25 203 TRP A C 1
ATOM 1507 O O . TRP A 1 203 ? 13.660 1.132 -19.773 1.00 98.25 203 TRP A O 1
ATOM 1517 N N . VAL A 1 204 ? 13.802 -0.234 -17.975 1.00 97.31 204 VAL A N 1
ATOM 1518 C CA . VAL A 1 204 ? 13.719 0.807 -16.939 1.00 97.31 204 VAL A CA 1
ATOM 1519 C C . VAL A 1 204 ? 15.064 0.916 -16.230 1.00 97.31 204 VAL A C 1
ATOM 1521 O O . VAL A 1 204 ? 15.663 1.987 -16.228 1.00 97.31 204 VAL A O 1
ATOM 1524 N N . ALA A 1 205 ? 15.550 -0.199 -15.684 1.00 96.94 205 ALA A N 1
ATOM 1525 C CA . ALA A 1 205 ? 16.881 -0.343 -15.108 1.00 96.94 205 ALA A CA 1
ATOM 1526 C C . ALA A 1 205 ? 17.284 -1.811 -15.250 1.00 96.94 205 ALA A C 1
ATOM 1528 O O . ALA A 1 205 ? 16.673 -2.665 -14.614 1.00 96.94 205 ALA A O 1
ATOM 1529 N N . GLU A 1 206 ? 18.255 -2.124 -16.110 1.00 97.25 206 GLU A N 1
ATOM 1530 C CA . GLU A 1 206 ? 18.637 -3.518 -16.366 1.00 97.25 206 GLU A CA 1
ATOM 1531 C C . GLU A 1 206 ? 18.957 -4.260 -15.054 1.00 97.25 206 GLU A C 1
ATOM 1533 O O . GLU A 1 206 ? 19.733 -3.744 -14.244 1.00 97.25 206 GLU A O 1
ATOM 1538 N N . PRO A 1 207 ? 18.386 -5.461 -14.823 1.00 97.81 207 PRO A N 1
ATOM 1539 C CA . PRO A 1 207 ? 17.714 -6.349 -15.781 1.00 97.81 207 PRO A CA 1
ATOM 1540 C C . PRO A 1 207 ? 16.172 -6.261 -15.774 1.00 97.81 207 PRO A C 1
ATOM 1542 O O . PRO A 1 207 ? 15.519 -7.235 -16.137 1.00 97.81 207 PRO A O 1
ATOM 1545 N N . LEU A 1 208 ? 15.588 -5.142 -15.334 1.00 98.62 208 LEU A N 1
ATOM 1546 C CA . LEU A 1 208 ? 14.139 -4.943 -15.226 1.00 98.62 208 LEU A CA 1
ATOM 1547 C C . LEU A 1 208 ? 13.576 -4.148 -16.411 1.00 98.62 208 LEU A C 1
ATOM 1549 O O . LEU A 1 208 ? 13.941 -2.986 -16.658 1.00 98.62 208 LEU A O 1
ATOM 1553 N N . HIS A 1 209 ? 12.647 -4.773 -17.122 1.00 98.69 209 HIS A N 1
ATOM 1554 C CA . HIS A 1 209 ? 11.840 -4.162 -18.163 1.00 98.69 209 HIS A CA 1
ATOM 1555 C C . HIS A 1 209 ? 10.707 -3.307 -17.575 1.00 98.69 209 HIS A C 1
ATOM 1557 O O . HIS A 1 209 ? 10.368 -3.380 -16.397 1.00 98.69 209 HIS A O 1
ATOM 1563 N N . LEU A 1 210 ? 10.049 -2.512 -18.423 1.00 98.44 210 LEU A N 1
ATOM 1564 C CA . LEU A 1 210 ? 8.867 -1.737 -18.039 1.00 98.44 210 LEU A CA 1
ATOM 1565 C C . LEU A 1 210 ? 7.757 -2.620 -17.461 1.00 98.44 210 LEU A C 1
ATOM 1567 O O . LEU A 1 210 ? 7.060 -2.187 -16.548 1.00 98.44 210 LEU A O 1
ATOM 1571 N N . LEU A 1 211 ? 7.582 -3.829 -17.998 1.00 98.50 211 LEU A N 1
ATOM 1572 C CA . LEU A 1 211 ? 6.551 -4.759 -17.545 1.00 98.50 211 LEU A CA 1
ATOM 1573 C C . LEU A 1 211 ? 6.941 -5.566 -16.293 1.00 98.50 211 LEU A C 1
ATOM 1575 O O . LEU A 1 211 ? 6.068 -6.242 -15.756 1.00 98.50 211 LEU A O 1
ATOM 1579 N N . ASP A 1 212 ? 8.171 -5.421 -15.785 1.00 98.50 212 ASP A N 1
ATOM 1580 C CA . ASP A 1 212 ? 8.561 -5.870 -14.437 1.00 98.50 212 ASP A CA 1
ATOM 1581 C C . ASP A 1 212 ? 8.161 -4.855 -13.347 1.00 98.50 212 ASP A C 1
ATOM 1583 O O . ASP A 1 212 ? 8.153 -5.167 -12.157 1.00 98.50 212 ASP A O 1
ATOM 1587 N N . CYS A 1 213 ? 7.859 -3.608 -13.725 1.00 97.75 213 CYS A N 1
ATOM 1588 C CA . CYS A 1 213 ? 7.559 -2.527 -12.789 1.00 97.75 213 CYS A CA 1
ATOM 1589 C C . CYS A 1 213 ? 6.047 -2.297 -12.661 1.00 97.75 213 CYS A C 1
ATOM 1591 O O . CYS A 1 213 ? 5.338 -2.098 -13.653 1.00 97.75 213 CYS A O 1
ATOM 1593 N N . CYS A 1 214 ? 5.551 -2.249 -11.422 1.00 95.38 214 CYS A N 1
ATOM 1594 C CA . CYS A 1 214 ? 4.178 -1.834 -11.156 1.00 95.38 214 CYS A CA 1
ATOM 1595 C C . CYS A 1 214 ? 3.953 -0.357 -11.533 1.00 95.38 214 CYS A C 1
ATOM 1597 O O . CYS A 1 214 ? 4.889 0.429 -11.679 1.00 95.38 214 CYS A O 1
ATOM 1599 N N . GLN A 1 215 ? 2.686 0.010 -11.726 1.00 94.12 215 GLN A N 1
ATOM 1600 C CA . GLN A 1 215 ? 2.288 1.406 -11.899 1.00 94.12 215 GLN A CA 1
ATOM 1601 C C . GLN A 1 215 ? 1.961 2.013 -10.539 1.00 94.12 215 GLN A C 1
ATOM 1603 O O . GLN A 1 215 ? 1.336 1.352 -9.707 1.00 94.12 215 GLN A O 1
ATOM 1608 N N . GLU A 1 216 ? 2.284 3.290 -10.365 1.00 95.25 216 GLU A N 1
ATOM 1609 C CA . GLU A 1 216 ? 1.689 4.093 -9.300 1.00 95.25 216 GLU A CA 1
ATOM 1610 C C . GLU A 1 216 ? 0.160 4.151 -9.471 1.00 95.25 216 GLU A C 1
ATOM 1612 O O . GLU A 1 216 ? -0.345 4.187 -10.602 1.00 95.25 216 GLU A O 1
ATOM 1617 N N . SER A 1 217 ? -0.578 4.173 -8.358 1.00 97.00 217 SER A N 1
ATOM 1618 C CA . SER A 1 217 ? -2.049 4.202 -8.338 1.00 97.00 217 SER A CA 1
ATOM 1619 C C . SER A 1 217 ? -2.576 5.204 -7.315 1.00 97.00 217 SER A C 1
ATOM 1621 O O . SER A 1 217 ? -1.941 5.454 -6.292 1.00 97.00 217 SER A O 1
ATOM 1623 N N . ASP A 1 218 ? -3.769 5.725 -7.580 1.00 98.31 218 ASP A N 1
ATOM 1624 C CA . ASP A 1 218 ? -4.553 6.486 -6.616 1.00 98.31 218 ASP A CA 1
ATOM 1625 C C . ASP A 1 218 ? -5.665 5.599 -6.048 1.00 98.31 218 ASP A C 1
ATOM 1627 O O . ASP A 1 218 ? -6.414 4.977 -6.812 1.00 98.31 218 ASP A O 1
ATOM 1631 N N . GLY A 1 219 ? -5.795 5.560 -4.722 1.00 98.31 219 GLY A N 1
ATOM 1632 C CA . GLY A 1 219 ? -6.865 4.829 -4.048 1.00 98.31 219 GLY A CA 1
ATOM 1633 C C . GLY A 1 219 ? -6.645 4.655 -2.545 1.00 98.31 219 G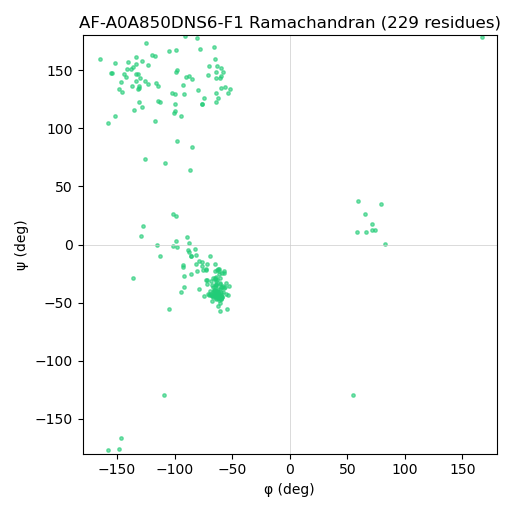LY A C 1
ATOM 1634 O O . GLY A 1 219 ? -5.633 5.085 -1.988 1.00 98.31 219 GLY A O 1
ATOM 1635 N N . GLY A 1 220 ? -7.610 4.016 -1.887 1.00 98.56 220 GLY A N 1
ATOM 1636 C CA . GLY A 1 220 ? -7.566 3.655 -0.474 1.00 98.56 220 GLY A CA 1
ATOM 1637 C C . GLY A 1 220 ? -8.012 2.217 -0.232 1.00 98.56 220 GLY A C 1
ATOM 1638 O O . GLY A 1 220 ? -8.882 1.711 -0.936 1.00 98.56 220 GLY A O 1
AT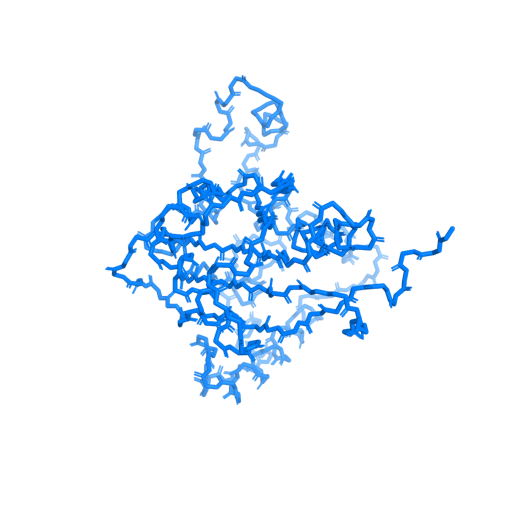OM 1639 N N . VAL A 1 221 ? -7.421 1.573 0.774 1.00 98.81 221 VAL A N 1
ATOM 1640 C CA . VAL A 1 221 ? -7.805 0.247 1.278 1.00 98.81 221 VAL A CA 1
ATOM 1641 C C . VAL A 1 221 ? -7.869 0.291 2.802 1.00 98.81 221 VAL A C 1
ATOM 1643 O O . VAL A 1 221 ? -7.013 0.908 3.440 1.00 98.81 221 VAL A O 1
ATOM 1646 N N . ALA A 1 222 ? -8.858 -0.384 3.379 1.00 98.94 222 ALA A N 1
ATOM 1647 C CA . ALA A 1 222 ? -8.998 -0.590 4.809 1.00 98.94 222 ALA A CA 1
ATOM 1648 C C . ALA A 1 222 ? -9.437 -2.024 5.139 1.00 98.94 222 ALA A C 1
ATOM 1650 O O . ALA A 1 222 ? -10.118 -2.683 4.354 1.00 98.94 222 ALA A O 1
ATOM 1651 N N . LEU A 1 223 ? -9.035 -2.492 6.317 1.00 98.94 223 LEU A N 1
ATOM 1652 C CA . LEU A 1 223 ? -9.357 -3.801 6.876 1.00 98.94 223 LEU A CA 1
ATOM 1653 C C . LEU A 1 223 ? -9.856 -3.605 8.311 1.00 98.94 223 LEU A C 1
ATOM 1655 O O . LEU A 1 223 ? -9.138 -3.022 9.126 1.00 98.94 223 LEU A O 1
ATOM 1659 N N . GLY A 1 224 ? -11.064 -4.077 8.613 1.00 98.69 224 GLY A N 1
ATOM 1660 C CA . GLY A 1 224 ? -11.658 -4.045 9.950 1.00 98.69 224 GLY A CA 1
ATOM 1661 C C . GLY A 1 224 ? -11.379 -5.329 10.727 1.00 98.69 224 GLY A C 1
ATOM 1662 O O . GLY A 1 224 ? -11.493 -6.425 10.177 1.00 98.69 224 GLY A O 1
ATOM 1663 N N . PHE A 1 225 ? -11.030 -5.199 12.005 1.00 98.62 225 PHE A N 1
ATOM 1664 C CA . PHE A 1 225 ? -10.652 -6.296 12.892 1.00 98.62 225 PHE A CA 1
ATOM 1665 C C . PHE A 1 225 ? -11.490 -6.297 14.165 1.00 98.62 225 PHE A C 1
ATOM 1667 O O . PHE A 1 225 ? -11.699 -5.244 14.757 1.00 98.62 225 PHE A O 1
ATOM 1674 N N . THR A 1 226 ? -11.874 -7.483 14.632 1.00 97.88 226 THR A N 1
ATOM 1675 C CA . THR A 1 226 ? -12.430 -7.702 15.978 1.00 97.88 226 THR A CA 1
ATOM 1676 C C . THR A 1 226 ? -12.050 -9.097 16.490 1.00 97.88 226 THR A C 1
ATOM 1678 O O . THR A 1 226 ? -11.258 -9.803 15.851 1.00 97.88 226 THR A O 1
ATOM 1681 N N . THR A 1 227 ? -12.544 -9.501 17.661 1.00 95.06 227 THR A N 1
ATOM 1682 C CA . THR A 1 227 ? -12.277 -10.825 18.231 1.00 95.06 227 THR A CA 1
ATOM 1683 C C . THR A 1 227 ? -12.781 -11.935 17.304 1.00 95.06 227 THR A C 1
ATOM 1685 O O . THR A 1 227 ? -13.831 -11.833 16.679 1.00 95.06 227 THR A O 1
ATOM 1688 N N . ALA A 1 228 ? -12.042 -13.046 17.222 1.00 86.75 228 ALA A N 1
ATOM 1689 C CA . ALA A 1 228 ? -12.433 -14.186 16.376 1.00 86.75 228 ALA A CA 1
ATOM 1690 C C . ALA A 1 228 ? -13.736 -14.877 16.835 1.00 86.75 228 ALA A C 1
ATOM 1692 O O . ALA A 1 228 ? -14.351 -15.632 16.082 1.00 86.75 228 ALA A O 1
ATOM 1693 N N . HIS A 1 229 ? -14.145 -14.620 18.076 1.00 74.94 229 HIS A N 1
ATOM 1694 C CA . HIS A 1 229 ? -15.407 -15.057 18.649 1.00 74.94 229 HIS A CA 1
ATOM 1695 C C . HIS A 1 229 ? -16.092 -13.824 19.247 1.00 74.94 229 HIS A C 1
ATOM 1697 O O . HIS A 1 229 ? -15.504 -13.208 20.145 1.00 74.94 229 HIS A O 1
ATOM 1703 N N . PRO A 1 230 ? -17.285 -13.440 18.761 1.00 58.00 230 PRO A N 1
ATOM 1704 C CA . PRO A 1 230 ? -18.138 -12.500 19.475 1.00 58.00 230 PRO A CA 1
ATOM 1705 C C . PRO A 1 230 ? -18.405 -13.064 20.876 1.00 58.00 230 PRO A C 1
ATOM 1707 O O . PRO A 1 230 ? -18.621 -14.273 21.009 1.00 58.00 230 PRO A O 1
ATOM 1710 N N . ALA A 1 231 ? -18.308 -12.216 21.899 1.00 53.03 231 ALA A N 1
ATOM 1711 C CA . ALA A 1 231 ? -18.669 -12.584 23.268 1.00 53.03 231 ALA A CA 1
ATOM 1712 C C . ALA A 1 231 ? -20.169 -12.899 23.389 1.00 53.03 231 ALA A C 1
ATOM 1714 O O . ALA A 1 231 ? -20.965 -12.279 22.645 1.00 53.03 231 ALA A O 1
#

Solvent-accessible surface area (backbone atoms only — not comparable to full-atom values): 12148 Å² total; per-residue (Å²): 136,78,70,79,80,34,37,33,80,56,16,62,14,58,48,71,61,31,62,62,68,93,64,56,40,54,56,31,34,41,51,2,43,48,38,4,28,58,62,46,73,49,55,49,75,62,38,20,21,38,26,33,42,65,84,43,85,60,47,62,71,56,44,29,59,75,60,56,31,80,54,70,70,34,75,53,65,34,61,69,66,81,71,16,57,67,50,28,55,50,51,42,36,48,33,30,54,70,67,58,19,66,21,24,37,29,42,51,31,38,38,28,44,66,56,71,49,76,79,46,74,52,74,67,54,50,66,40,97,50,70,66,9,54,60,33,57,77,33,40,87,78,70,46,48,31,62,60,43,56,50,16,56,55,52,49,50,47,26,71,78,71,67,57,51,63,67,62,56,28,52,51,40,25,52,53,26,49,55,28,25,74,31,88,73,35,88,42,40,78,46,61,58,49,56,64,58,33,75,70,32,56,75,73,32,76,71,33,30,49,59,73,50,83,78,67,45,8,34,12,39,16,39,25,32,27,50,59,61,82,130

Nearest PDB structures (foldseek):
  6ok1-assembly1_A  TM=9.801E-01  e=7.365E-34  Thermomonospora curvata DSM 43183
  6ok1-assembly1_C  TM=9.676E-01  e=4.982E-33  Thermomonospora curvata DSM 43183
  6et9-assembly1_D  TM=8.476E-01  e=5.072E-15  Methanothermococcus thermolithotrophicus
  7yvy-assembly2_B  TM=8.674E-01  e=3.007E-14  Pyrococcus furiosus COM1
  7yvy-assembly3_C  TM=8.810E-01  e=1.905E-13  Pyrococcus furiosus COM1

pLDDT: mean 96.24, std 5.49, range [53.03, 98.94]

Sequence (231 aa):
MSLSGKAAIVGIGATEFSKDSGRSELRLAAEAVRHALDDAGLTPADVDGLVTFTMDTNAEIAVARELRIPELKFFSRINYGGGAAAATVQQAAMAVATGVADVVVAYRAFNERSGHRFGQVSAAAAQQVNTNGIDNGFHYPMGIATPAATVAMAARRYMHEYGATSADFGRIAVLDRKHAATNPNAWFHGKPITLEDHQNSRWVAEPLHLLDCCQESDGGVALGFTTAHPA

Mean predicted aligned error: 3.41 Å

Radius of gyration: 20.06 Å; Cα contacts (8 Å, |Δi|>4): 431; chains: 1; bounding box: 48×35×52 Å

Secondary structure (DSSP, 8-state):
---TTSEEEEEEEE---BS--SS-HHHHHHHHHHHHHHHHT--TTT--EEEEETT-SS-HHHHHHHHT----SEEEEE-SGGGHHHHHHHHHHHHHHTTS-SSEEEEEEEETTTS--TTS--HHHHT-SSHHHHHHHTTGGGT--SHHHHHHHHHHHHHHHH---HHHHHHHHHHHHHHHHT-TTSTTTT----HHHHHHSPEEETTEEGGGSPPP-EEEEEEEEEESS--

Foldseek 3Di:
DDLPQFKDFQFKFKDFWALPPVDDQLVQFLRQQVRRCVSNVHALQQWQAEEEAPPAPHAPVNSCVVRVNPHHLYYYHDYDPPVCPVVSVVRQSVCQNVVSHAKYKYKGFDNCNVDVPLQDFDPVQCVDPDVSVVVCVVPVVVVCRGPCSVVQVVVVVCCVPPVDDLLNLLVVLQVVLVVLCCDPSHPNPVNGDDSVCLVPADDPHPPHGPSSDDDDIGMMIMTMMGTSDDD